Protein AF-A0A9W8B8N7-F1 (afdb_monomer_lite)

Structure (mmCIF, N/CA/C/O backbone):
data_AF-A0A9W8B8N7-F1
#
_entry.id   AF-A0A9W8B8N7-F1
#
loop_
_atom_site.group_PDB
_atom_site.id
_atom_site.type_symbol
_atom_site.label_atom_id
_atom_site.label_alt_id
_atom_site.label_comp_id
_atom_site.label_asym_id
_atom_site.label_entity_id
_atom_site.label_seq_id
_atom_site.pdbx_PDB_ins_code
_atom_site.Cartn_x
_atom_site.Cartn_y
_atom_site.Cartn_z
_atom_site.occupancy
_atom_site.B_iso_or_equiv
_atom_site.auth_seq_id
_atom_site.auth_comp_id
_atom_site.auth_asym_id
_atom_site.auth_atom_id
_atom_site.pdbx_PDB_model_num
ATOM 1 N N . MET A 1 1 ? -18.795 -53.604 -44.569 1.00 42.19 1 MET A N 1
ATOM 2 C CA . MET A 1 1 ? -17.706 -53.324 -45.525 1.00 42.19 1 MET A CA 1
ATOM 3 C C . MET A 1 1 ? -18.244 -52.338 -46.542 1.00 42.19 1 MET A C 1
ATOM 5 O O . MET A 1 1 ? -19.094 -52.717 -47.332 1.00 42.19 1 MET A O 1
ATOM 9 N N . LEU A 1 2 ? -17.853 -51.070 -46.434 1.00 34.81 2 LEU A N 1
ATOM 10 C CA . LEU A 1 2 ? -18.271 -49.998 -47.336 1.00 34.81 2 LEU A CA 1
ATOM 11 C C . LEU A 1 2 ? -17.008 -49.232 -47.735 1.00 34.81 2 LEU A C 1
ATOM 13 O O . LEU A 1 2 ? -16.259 -48.769 -46.878 1.00 34.81 2 LEU A O 1
ATOM 17 N N . THR A 1 3 ? -16.746 -49.214 -49.035 1.00 42.53 3 THR A N 1
ATOM 18 C CA . THR A 1 3 ? -15.622 -48.560 -49.710 1.00 42.53 3 THR A CA 1
ATOM 19 C C . THR A 1 3 ? -15.764 -47.032 -49.684 1.00 42.53 3 THR A C 1
ATOM 21 O O . THR A 1 3 ? -16.882 -46.544 -49.858 1.00 42.53 3 THR A O 1
ATOM 24 N N . PRO A 1 4 ? -14.672 -46.263 -49.520 1.00 41.00 4 PRO A N 1
ATOM 25 C CA . PRO A 1 4 ? -14.711 -44.803 -49.598 1.00 41.00 4 PRO A CA 1
ATOM 26 C C . PRO A 1 4 ? -14.725 -44.305 -51.061 1.00 41.00 4 PRO A C 1
ATOM 28 O O . PRO A 1 4 ? -14.172 -44.979 -51.934 1.00 41.00 4 PRO A O 1
ATOM 31 N N . PRO A 1 5 ? -15.328 -43.135 -51.353 1.00 40.41 5 PRO A N 1
ATOM 32 C CA . PRO A 1 5 ? -15.310 -42.546 -52.688 1.00 40.41 5 PRO A CA 1
ATOM 33 C C . PRO A 1 5 ? -13.987 -41.823 -52.997 1.00 40.41 5 PRO A C 1
ATOM 35 O O . PRO A 1 5 ? -13.313 -41.291 -52.116 1.00 40.41 5 PRO A O 1
ATOM 38 N N . LEU A 1 6 ? -13.645 -41.837 -54.286 1.00 39.03 6 LEU A N 1
ATOM 39 C CA . LEU A 1 6 ? -12.422 -41.332 -54.913 1.00 39.03 6 LEU A CA 1
ATOM 40 C C . LEU A 1 6 ? -12.325 -39.793 -54.900 1.00 39.03 6 LEU A C 1
ATOM 42 O O . LEU A 1 6 ? -13.314 -39.094 -55.112 1.00 39.03 6 LEU A O 1
ATOM 46 N N . LEU A 1 7 ? -11.100 -39.290 -54.714 1.00 40.03 7 LEU A N 1
ATOM 47 C CA . LEU A 1 7 ? -10.686 -37.899 -54.946 1.00 40.03 7 LEU A CA 1
ATOM 48 C C . LEU A 1 7 ? -10.838 -37.510 -56.431 1.00 40.03 7 LEU A C 1
ATOM 50 O O . LEU A 1 7 ? -10.506 -38.331 -57.290 1.00 40.03 7 LEU A O 1
ATOM 54 N N . PRO A 1 8 ? -11.208 -36.260 -56.768 1.00 39.97 8 PRO A N 1
ATOM 55 C CA . PRO A 1 8 ? -10.960 -35.725 -58.096 1.00 39.97 8 PRO A CA 1
ATOM 56 C C . PRO A 1 8 ? -9.493 -35.301 -58.236 1.00 39.97 8 PRO A C 1
ATOM 58 O O . PRO A 1 8 ? -8.954 -34.529 -57.442 1.00 39.97 8 PRO A O 1
ATOM 61 N N . THR A 1 9 ? -8.867 -35.833 -59.277 1.00 38.03 9 THR A N 1
ATOM 62 C CA . THR A 1 9 ? -7.566 -35.461 -59.826 1.00 38.03 9 THR A CA 1
ATOM 63 C C . THR A 1 9 ? -7.548 -34.014 -60.322 1.00 38.03 9 THR A C 1
ATOM 65 O O . THR A 1 9 ? -8.525 -33.503 -60.865 1.00 38.03 9 THR A O 1
ATOM 68 N N . ALA A 1 10 ? -6.390 -33.381 -60.136 1.00 43.41 10 ALA A N 1
ATOM 69 C CA . ALA A 1 10 ? -6.054 -32.029 -60.551 1.00 43.41 10 ALA A CA 1
ATOM 70 C C . ALA A 1 10 ? -6.369 -31.748 -62.033 1.00 43.41 10 ALA A C 1
ATOM 72 O O . ALA A 1 10 ? -5.942 -32.488 -62.920 1.00 43.41 10 ALA A O 1
ATOM 73 N N . LEU A 1 11 ? -7.055 -30.631 -62.287 1.00 39.31 11 LEU A N 1
ATOM 74 C CA . LEU A 1 11 ? -7.049 -29.953 -63.581 1.00 39.31 11 LEU A CA 1
ATOM 75 C C . LEU A 1 11 ? -5.939 -28.899 -63.565 1.00 39.31 11 LEU A C 1
ATOM 77 O O . LEU A 1 11 ? -5.757 -28.189 -62.577 1.00 39.31 11 LEU A O 1
ATOM 81 N N . GLY A 1 12 ? -5.156 -28.901 -64.642 1.00 37.03 12 GLY A N 1
ATOM 82 C CA . GLY A 1 12 ? -3.862 -28.245 -64.759 1.00 37.03 12 GLY A CA 1
ATOM 83 C C . GLY A 1 12 ? -3.887 -26.731 -64.570 1.00 37.03 12 GLY A C 1
ATOM 84 O O . GLY A 1 12 ? -4.792 -26.036 -65.019 1.00 37.03 12 GLY A O 1
ATOM 85 N N . SER A 1 13 ? -2.834 -26.246 -63.923 1.00 40.56 13 SER A N 1
ATOM 86 C CA . SER A 1 13 ? -2.429 -24.847 -63.898 1.00 40.56 13 SER A CA 1
ATOM 87 C C . SER A 1 13 ? -1.903 -24.425 -65.272 1.00 40.56 13 SER A C 1
ATOM 89 O O . SER A 1 13 ? -0.950 -25.022 -65.779 1.00 40.56 13 SER A O 1
ATOM 91 N N . ASP A 1 14 ? -2.520 -23.396 -65.844 1.00 45.81 14 ASP A N 1
ATOM 92 C CA . ASP A 1 14 ? -2.047 -22.663 -67.016 1.00 45.81 14 ASP A CA 1
ATOM 93 C C . ASP A 1 14 ? -0.718 -21.947 -66.674 1.00 45.81 14 ASP A C 1
ATOM 95 O O . ASP A 1 14 ? -0.663 -21.222 -65.677 1.00 45.81 14 ASP A O 1
ATOM 99 N N . PRO A 1 15 ? 0.386 -22.156 -67.417 1.00 48.59 15 PRO A N 1
ATOM 100 C CA . PRO A 1 15 ? 1.690 -21.580 -67.084 1.00 48.59 15 PRO A CA 1
ATOM 101 C C . PRO A 1 15 ? 1.844 -20.089 -67.446 1.00 48.59 15 PRO A C 1
ATOM 103 O O . PRO A 1 15 ? 2.963 -19.584 -67.380 1.00 48.59 15 PRO A O 1
ATOM 106 N N . ASN A 1 16 ? 0.772 -19.381 -67.825 1.00 45.78 16 ASN A N 1
ATOM 107 C CA . ASN A 1 16 ? 0.848 -17.982 -68.271 1.00 45.78 16 ASN A CA 1
ATOM 108 C C . ASN A 1 16 ? -0.064 -16.984 -67.538 1.00 45.78 16 ASN A C 1
ATOM 110 O O . ASN A 1 16 ? -0.181 -15.845 -67.990 1.00 45.78 16 ASN A O 1
ATOM 114 N N . ASP A 1 17 ? -0.647 -17.347 -66.394 1.00 40.44 17 ASP A N 1
ATOM 115 C CA . ASP A 1 17 ? -1.316 -16.363 -65.536 1.00 40.44 17 ASP A CA 1
ATOM 116 C C . ASP A 1 17 ? -0.288 -15.641 -64.644 1.00 40.44 17 ASP A C 1
ATOM 118 O O . ASP A 1 17 ? 0.313 -16.269 -63.762 1.00 40.44 17 ASP A O 1
ATOM 122 N N . PRO A 1 18 ? -0.052 -14.323 -64.817 1.00 44.34 18 PRO A N 1
ATOM 123 C CA . PRO A 1 18 ? 0.721 -13.571 -63.846 1.00 44.34 18 PRO A CA 1
ATOM 124 C C . PRO A 1 18 ? -0.070 -13.540 -62.536 1.00 44.34 18 PRO A C 1
ATOM 126 O O . PRO A 1 18 ? -1.133 -12.925 -62.444 1.00 44.34 18 PRO A O 1
ATOM 129 N N . ALA A 1 19 ? 0.461 -14.215 -61.514 1.00 40.66 19 ALA A N 1
ATOM 130 C CA . ALA A 1 19 ? -0.052 -14.137 -60.155 1.00 40.66 19 ALA A CA 1
ATOM 131 C C . ALA A 1 19 ? -0.265 -12.659 -59.776 1.00 40.66 19 ALA A C 1
ATOM 133 O O . ALA A 1 19 ? 0.633 -11.843 -60.022 1.00 40.66 19 ALA A O 1
ATOM 134 N N . PRO A 1 20 ? -1.417 -12.279 -59.189 1.00 41.44 20 PRO A N 1
ATOM 135 C CA . PRO A 1 20 ? -1.606 -10.914 -58.735 1.00 41.44 20 PRO A CA 1
ATOM 136 C C . PRO A 1 20 ? -0.505 -10.619 -57.721 1.00 41.44 20 PRO A C 1
ATOM 138 O O . PRO A 1 20 ? -0.394 -11.301 -56.700 1.00 41.44 20 PRO A O 1
ATOM 141 N N . ALA A 1 21 ? 0.339 -9.637 -58.044 1.00 40.12 21 ALA A N 1
ATOM 142 C CA . ALA A 1 21 ? 1.349 -9.122 -57.141 1.00 40.12 21 ALA A CA 1
ATOM 143 C C . ALA A 1 21 ? 0.648 -8.779 -55.827 1.00 40.12 21 ALA A C 1
ATOM 145 O O . ALA A 1 21 ? -0.130 -7.826 -55.754 1.00 40.12 21 ALA A O 1
ATOM 146 N N . ALA A 1 22 ? 0.875 -9.607 -54.807 1.00 40.50 22 ALA A N 1
ATOM 147 C CA . ALA A 1 22 ? 0.462 -9.305 -53.457 1.00 40.50 22 ALA A CA 1
ATOM 148 C C . ALA A 1 22 ? 1.148 -7.987 -53.103 1.00 40.50 22 ALA A C 1
ATOM 150 O O . ALA A 1 22 ? 2.364 -7.940 -52.913 1.00 40.50 22 ALA A O 1
ATOM 151 N N . ALA A 1 23 ? 0.370 -6.908 -53.089 1.00 38.03 23 ALA A N 1
ATOM 152 C CA . ALA A 1 23 ? 0.778 -5.652 -52.506 1.00 38.03 23 ALA A CA 1
ATOM 153 C C . ALA A 1 23 ? 1.042 -5.937 -51.026 1.00 38.03 23 ALA A C 1
ATOM 155 O O . ALA A 1 23 ? 0.131 -5.940 -50.198 1.00 38.03 23 ALA A O 1
ATOM 156 N N . MET A 1 24 ? 2.297 -6.253 -50.715 1.00 38.00 24 MET A N 1
ATOM 157 C CA . MET A 1 24 ? 2.848 -6.145 -49.379 1.00 38.00 24 MET A CA 1
ATOM 158 C C . MET A 1 24 ? 2.695 -4.674 -49.014 1.00 38.00 24 MET A C 1
ATOM 160 O O . MET A 1 24 ? 3.503 -3.840 -49.414 1.00 38.00 24 MET A O 1
ATOM 164 N N . ALA A 1 25 ? 1.598 -4.339 -48.335 1.00 43.34 25 ALA A N 1
ATOM 165 C CA . ALA A 1 25 ? 1.503 -3.088 -47.615 1.00 43.34 25 ALA A CA 1
ATOM 166 C C . ALA A 1 25 ? 2.620 -3.135 -46.575 1.00 43.34 25 ALA A C 1
ATOM 168 O O . ALA A 1 25 ? 2.511 -3.799 -45.544 1.00 43.34 25 ALA A O 1
ATOM 169 N N . GLU A 1 26 ? 3.740 -2.523 -46.933 1.00 41.00 26 GLU A N 1
ATOM 170 C CA . GLU A 1 26 ? 4.893 -2.315 -46.086 1.00 41.00 26 GLU A CA 1
ATOM 171 C C . GLU A 1 26 ? 4.380 -1.554 -44.863 1.00 41.00 26 GLU A C 1
ATOM 173 O O . GLU A 1 26 ? 4.049 -0.370 -44.927 1.00 41.00 26 GLU A O 1
ATOM 178 N N . SER A 1 27 ? 4.173 -2.284 -43.766 1.00 46.78 27 SER A N 1
ATOM 179 C CA . SER A 1 27 ? 3.810 -1.709 -42.482 1.00 46.78 27 SER A CA 1
ATOM 180 C C . SER A 1 27 ? 4.979 -0.835 -42.062 1.00 46.78 27 SER A C 1
ATOM 182 O O . SER A 1 27 ? 5.948 -1.321 -41.483 1.00 46.78 27 SER A O 1
ATOM 184 N N . THR A 1 28 ? 4.905 0.455 -42.380 1.00 43.41 28 THR A N 1
ATOM 185 C CA . THR A 1 28 ? 5.791 1.488 -41.850 1.00 43.41 28 THR A CA 1
ATOM 186 C C . THR A 1 28 ? 5.475 1.677 -40.370 1.00 43.41 28 THR A C 1
ATOM 188 O O . THR A 1 28 ? 4.923 2.699 -39.961 1.00 43.41 28 THR A O 1
ATOM 191 N N . ASP A 1 29 ? 5.776 0.662 -39.565 1.00 50.22 29 ASP A N 1
ATOM 192 C CA . ASP A 1 29 ? 5.704 0.737 -38.116 1.00 50.22 29 ASP A CA 1
ATOM 193 C C . ASP A 1 29 ? 6.941 1.502 -37.653 1.00 50.22 29 ASP A C 1
ATOM 195 O O . ASP A 1 29 ? 7.996 0.947 -37.340 1.00 50.22 29 ASP A O 1
ATOM 199 N N . ARG A 1 30 ? 6.867 2.831 -37.756 1.00 63.25 30 ARG A N 1
ATOM 200 C CA . ARG A 1 30 ? 7.925 3.684 -37.228 1.00 63.25 30 ARG A CA 1
ATOM 201 C C . ARG A 1 30 ? 7.901 3.512 -35.709 1.00 63.25 30 ARG A C 1
ATOM 203 O O . ARG A 1 30 ? 6.922 3.864 -35.052 1.00 63.25 30 ARG A O 1
ATOM 210 N N . HIS A 1 31 ? 8.980 2.997 -35.133 1.00 67.31 31 HIS A N 1
ATOM 211 C CA . HIS A 1 31 ? 9.120 3.027 -33.683 1.00 67.31 31 HIS A CA 1
ATOM 212 C C . HIS A 1 31 ? 9.153 4.490 -33.222 1.00 67.31 31 HIS A C 1
ATOM 214 O O . HIS A 1 31 ? 9.965 5.281 -33.707 1.00 67.31 31 HIS A O 1
ATOM 220 N N . ALA A 1 32 ? 8.251 4.856 -32.307 1.00 72.88 32 ALA A N 1
ATOM 221 C CA . ALA A 1 32 ? 8.212 6.192 -31.726 1.00 72.88 32 ALA A CA 1
ATOM 222 C C . ALA A 1 32 ? 9.563 6.540 -31.084 1.00 72.88 32 ALA A C 1
ATOM 224 O O . ALA A 1 32 ? 10.189 5.724 -30.401 1.00 72.88 32 ALA A O 1
ATOM 225 N N . THR A 1 33 ? 10.020 7.770 -31.290 1.00 80.19 33 THR A N 1
ATOM 226 C CA . THR A 1 33 ? 11.246 8.268 -30.670 1.00 80.19 33 THR A CA 1
ATOM 227 C C . THR A 1 33 ? 11.031 8.511 -29.178 1.00 80.19 33 THR A C 1
ATOM 229 O O . THR A 1 33 ? 9.937 8.839 -28.716 1.00 80.19 33 THR A O 1
ATOM 232 N N . TRP A 1 34 ? 12.108 8.451 -28.391 1.00 74.44 34 TRP A N 1
ATOM 233 C CA . TRP A 1 34 ? 12.032 8.795 -26.967 1.00 74.44 34 TRP A CA 1
ATOM 234 C C . TRP A 1 34 ? 11.612 10.247 -26.708 1.00 74.44 34 TRP A C 1
ATOM 236 O O . TRP A 1 34 ? 11.096 10.541 -25.634 1.00 74.44 34 TRP A O 1
ATOM 246 N N . GLN A 1 35 ? 11.819 11.157 -27.664 1.00 79.19 35 GLN A N 1
ATOM 247 C CA . GLN A 1 35 ? 11.320 12.529 -27.561 1.00 79.19 35 GLN A CA 1
ATOM 248 C C . GLN A 1 35 ? 9.791 12.579 -27.635 1.00 79.19 35 GLN A C 1
ATOM 250 O O . GLN A 1 35 ? 9.184 13.267 -26.820 1.00 79.19 35 GLN A O 1
ATOM 255 N N . GLU A 1 36 ? 9.178 11.823 -28.549 1.00 77.81 36 GLU A N 1
ATOM 256 C CA . GLU A 1 36 ? 7.718 11.704 -28.660 1.00 77.81 36 GLU A CA 1
ATOM 257 C C . GLU A 1 36 ? 7.129 11.011 -27.423 1.00 77.81 36 GLU A C 1
ATOM 259 O O . GLU A 1 36 ? 6.179 11.515 -26.831 1.00 77.81 36 GLU A O 1
ATOM 264 N N . ILE A 1 37 ? 7.747 9.917 -26.960 1.00 76.38 37 ILE A N 1
ATOM 265 C CA . ILE A 1 37 ? 7.296 9.198 -25.755 1.00 76.38 37 ILE A CA 1
ATOM 266 C C . ILE A 1 37 ? 7.339 10.110 -24.523 1.00 76.38 37 ILE A C 1
ATOM 268 O O . ILE A 1 37 ? 6.392 10.132 -23.742 1.00 76.38 37 ILE A O 1
ATOM 272 N N . ASN A 1 38 ? 8.398 10.910 -24.357 1.00 75.12 38 ASN A N 1
ATOM 273 C CA . ASN A 1 38 ? 8.525 11.815 -23.212 1.00 75.12 38 ASN A CA 1
ATOM 274 C C . ASN A 1 38 ? 7.409 12.868 -23.137 1.00 75.12 38 ASN A C 1
ATOM 276 O O . ASN A 1 38 ? 7.102 13.332 -22.042 1.00 75.12 38 ASN A O 1
ATOM 280 N N . GLN A 1 39 ? 6.800 13.243 -24.266 1.00 78.88 39 GLN A N 1
ATOM 281 C CA . GLN A 1 39 ? 5.674 14.184 -24.287 1.00 78.88 39 GLN A CA 1
ATOM 282 C C . GLN A 1 39 ? 4.368 13.557 -23.781 1.00 78.88 39 GLN A C 1
ATOM 284 O O . GLN A 1 39 ? 3.467 14.283 -23.369 1.00 78.88 39 GLN A O 1
ATOM 289 N N . LEU A 1 40 ? 4.272 12.224 -23.791 1.00 78.50 40 LEU A N 1
ATOM 290 C CA . LEU A 1 40 ? 3.106 11.469 -23.331 1.00 78.50 40 LEU A CA 1
ATOM 291 C C . LEU A 1 40 ? 3.175 11.113 -21.840 1.00 78.50 40 LEU A C 1
ATOM 293 O O . LEU A 1 40 ? 2.171 10.704 -21.258 1.00 78.50 40 LEU A O 1
ATOM 297 N N . LEU A 1 41 ? 4.346 11.240 -21.211 1.00 74.69 41 LEU A N 1
ATOM 298 C CA . LEU A 1 41 ? 4.528 10.850 -19.816 1.00 74.69 41 LEU A CA 1
ATOM 299 C C . LEU A 1 41 ? 3.793 11.804 -18.859 1.00 74.69 41 LEU A C 1
ATOM 301 O O . LEU A 1 41 ? 3.783 13.021 -19.078 1.00 74.69 41 LEU A O 1
ATOM 305 N N . PRO A 1 42 ? 3.238 11.285 -17.747 1.00 76.62 42 PRO A N 1
ATOM 306 C CA . PRO A 1 42 ? 2.683 12.117 -16.689 1.00 76.62 42 PRO A CA 1
ATOM 307 C C . PRO A 1 42 ? 3.685 13.166 -16.200 1.00 76.62 42 PRO A C 1
ATOM 309 O O . PRO A 1 42 ? 4.884 12.903 -16.048 1.00 76.62 42 PRO A O 1
ATOM 312 N N . LYS A 1 43 ? 3.183 14.369 -15.909 1.00 74.50 43 LYS A N 1
ATOM 313 C CA . LYS A 1 43 ? 4.012 15.463 -15.392 1.00 74.50 43 LYS A CA 1
ATOM 314 C C . LYS A 1 43 ? 4.701 15.032 -14.095 1.00 74.50 43 LYS A C 1
ATOM 316 O O . LYS A 1 43 ? 4.048 14.583 -13.163 1.00 74.50 43 LYS A O 1
ATOM 321 N N . GLY A 1 44 ? 6.018 15.217 -14.030 1.00 72.50 44 GLY A N 1
ATOM 322 C CA . GLY A 1 44 ? 6.824 14.890 -12.849 1.00 72.50 44 GLY A CA 1
ATOM 323 C C . GLY A 1 44 ? 7.371 13.459 -12.810 1.00 72.50 44 GLY A C 1
ATOM 324 O O . GLY A 1 44 ? 8.200 13.171 -11.945 1.00 72.50 44 GLY A O 1
ATOM 325 N N . LEU A 1 45 ? 6.993 12.588 -13.754 1.00 75.75 45 LEU A N 1
ATOM 326 C CA . LEU A 1 45 ? 7.581 11.257 -13.875 1.00 75.75 45 LEU A CA 1
ATOM 327 C C . LEU A 1 45 ? 8.999 11.349 -14.457 1.00 75.75 45 LEU A C 1
ATOM 329 O O . LEU A 1 45 ? 9.205 11.820 -15.575 1.00 75.75 45 LEU A O 1
ATOM 333 N N . GLN A 1 46 ? 9.995 10.887 -13.700 1.00 77.56 46 GLN A N 1
ATOM 334 C CA . GLN A 1 46 ? 11.393 10.900 -14.134 1.00 77.56 46 GLN A CA 1
ATOM 335 C C . GLN A 1 46 ? 11.771 9.565 -14.785 1.00 77.56 46 GLN A C 1
ATOM 337 O O . GLN A 1 46 ? 11.870 8.533 -14.122 1.00 77.56 46 GLN A O 1
ATOM 342 N N . VAL A 1 47 ? 12.023 9.587 -16.095 1.00 80.00 47 VAL A N 1
ATOM 343 C CA . VAL A 1 47 ? 12.419 8.403 -16.869 1.00 80.00 47 VAL A CA 1
ATOM 344 C C . VAL A 1 47 ? 13.908 8.462 -17.214 1.00 80.00 47 VAL A C 1
ATOM 346 O O . VAL A 1 47 ? 14.360 9.244 -18.058 1.00 80.00 47 VAL A O 1
ATOM 349 N N . ASN A 1 48 ? 14.694 7.613 -16.551 1.00 83.69 48 ASN A N 1
ATOM 350 C CA . ASN A 1 48 ? 16.133 7.498 -16.774 1.00 83.69 48 ASN A CA 1
ATOM 351 C C . ASN A 1 48 ? 16.448 6.489 -17.903 1.00 83.69 48 ASN A C 1
ATOM 353 O O . ASN A 1 48 ? 15.555 6.027 -18.615 1.00 83.69 48 ASN A O 1
ATOM 357 N N . LYS A 1 49 ? 17.734 6.199 -18.126 1.00 85.56 49 LYS A N 1
ATOM 358 C CA . LYS A 1 49 ? 18.177 5.241 -19.152 1.00 85.56 49 LYS A CA 1
ATOM 359 C C . LYS A 1 49 ? 17.733 3.808 -18.834 1.00 85.56 49 LYS A C 1
ATOM 361 O O . LYS A 1 49 ? 17.297 3.106 -19.738 1.00 85.56 49 LYS A O 1
ATOM 366 N N . GLU A 1 50 ? 17.800 3.402 -17.572 1.00 85.81 50 GLU A N 1
ATOM 367 C CA . GLU A 1 50 ? 17.442 2.049 -17.130 1.00 85.81 50 GLU A CA 1
ATOM 368 C C . GLU A 1 50 ? 15.950 1.769 -17.322 1.00 85.81 50 GLU A C 1
ATOM 370 O O . GLU A 1 50 ? 15.590 0.730 -17.863 1.00 85.81 50 GLU A O 1
ATOM 375 N N . HIS A 1 51 ? 15.077 2.723 -16.981 1.00 85.94 51 HIS A N 1
ATOM 376 C CA . HIS A 1 51 ? 13.635 2.622 -17.230 1.00 85.94 51 HIS A CA 1
ATOM 377 C C . HIS A 1 51 ? 13.336 2.413 -18.719 1.00 85.94 51 HIS A C 1
ATOM 379 O O . HIS A 1 51 ? 12.493 1.595 -19.078 1.00 85.94 51 HIS A O 1
ATOM 385 N N . ARG A 1 52 ? 14.056 3.127 -19.594 1.00 83.81 52 ARG A N 1
ATOM 386 C CA . ARG A 1 52 ? 13.916 2.990 -21.051 1.00 83.81 52 ARG A CA 1
ATOM 387 C C . ARG A 1 52 ? 14.361 1.623 -21.537 1.00 83.81 52 ARG A C 1
ATOM 389 O O . ARG A 1 52 ? 13.657 1.005 -22.327 1.00 83.81 52 ARG A O 1
ATOM 396 N N . GLN A 1 53 ? 15.505 1.152 -21.048 1.00 86.38 53 GLN A N 1
ATOM 397 C CA . GLN A 1 53 ? 16.009 -0.176 -21.377 1.00 86.38 53 GLN A CA 1
ATOM 398 C C . GLN A 1 53 ? 15.033 -1.253 -20.903 1.00 86.38 53 GLN A C 1
ATOM 400 O O . GLN A 1 53 ? 14.682 -2.124 -21.688 1.00 86.38 53 GLN A O 1
ATOM 405 N N . LEU A 1 54 ? 14.525 -1.165 -19.674 1.00 86.06 54 LEU A N 1
ATOM 406 C CA . LEU A 1 54 ? 13.541 -2.114 -19.160 1.00 86.06 54 LEU A CA 1
ATOM 407 C C . LEU A 1 54 ? 12.271 -2.127 -20.019 1.00 86.06 54 LEU A C 1
ATOM 409 O O . LEU A 1 54 ? 11.820 -3.197 -20.413 1.00 86.06 54 LEU A O 1
ATOM 413 N N . ALA A 1 55 ? 11.737 -0.952 -20.362 1.00 85.56 55 ALA A N 1
ATOM 414 C CA . ALA A 1 55 ? 10.551 -0.836 -21.206 1.00 85.56 55 ALA A CA 1
ATOM 415 C C . ALA A 1 55 ? 10.756 -1.446 -22.605 1.00 85.56 55 ALA A C 1
ATOM 417 O O . ALA A 1 55 ? 9.852 -2.090 -23.122 1.00 85.56 55 ALA A O 1
ATOM 418 N N . GLN A 1 56 ? 11.944 -1.292 -23.200 1.00 83.75 56 GLN A N 1
ATOM 419 C CA . GLN A 1 56 ? 12.275 -1.866 -24.513 1.00 83.75 56 GLN A CA 1
ATOM 420 C C . GLN A 1 56 ? 12.386 -3.393 -24.508 1.00 83.75 56 GLN A C 1
ATOM 422 O O . GLN A 1 56 ? 12.138 -4.020 -25.533 1.00 83.75 56 GLN A O 1
ATOM 427 N N . HIS A 1 57 ? 12.781 -3.988 -23.381 1.00 88.38 57 HIS A N 1
ATOM 428 C CA . HIS A 1 57 ? 12.964 -5.438 -23.260 1.00 88.38 57 HIS A CA 1
ATOM 429 C C . HIS A 1 57 ? 11.745 -6.143 -22.654 1.00 88.38 57 HIS A C 1
ATOM 431 O O . HIS A 1 57 ? 11.749 -7.366 -22.504 1.00 88.38 57 HIS A O 1
ATOM 437 N N . LEU A 1 58 ? 10.702 -5.395 -22.288 1.00 85.94 58 LEU A N 1
ATOM 438 C CA . LEU A 1 58 ? 9.494 -5.966 -21.722 1.00 85.94 58 LEU A CA 1
ATOM 439 C C . LEU A 1 58 ? 8.708 -6.690 -22.820 1.00 85.94 58 LEU A C 1
ATOM 441 O O . LEU A 1 58 ? 8.241 -6.080 -23.780 1.00 85.94 58 LEU A O 1
ATOM 445 N N . SER A 1 59 ? 8.551 -8.004 -22.674 1.00 89.50 59 SER A N 1
ATOM 446 C CA . SER A 1 59 ? 7.731 -8.784 -23.602 1.00 89.50 59 SER A CA 1
ATOM 447 C C . SER A 1 59 ? 6.255 -8.384 -23.507 1.00 89.50 59 SER A C 1
ATOM 449 O O . SER A 1 59 ? 5.785 -7.965 -22.446 1.00 89.50 59 SER A O 1
ATOM 451 N N . THR A 1 60 ? 5.486 -8.593 -24.579 1.00 87.69 60 THR A N 1
ATOM 452 C CA . THR A 1 60 ? 4.027 -8.383 -24.567 1.00 87.69 60 THR A CA 1
ATOM 453 C C . THR A 1 60 ? 3.340 -9.196 -23.468 1.00 87.69 60 THR A C 1
ATOM 455 O O . THR A 1 60 ? 2.430 -8.693 -22.818 1.00 87.69 60 THR A O 1
ATOM 458 N N . ALA A 1 61 ? 3.803 -10.424 -23.205 1.00 89.19 61 ALA A N 1
ATOM 459 C CA . ALA A 1 61 ? 3.259 -11.268 -22.141 1.00 89.19 61 ALA A CA 1
ATOM 460 C C . ALA A 1 61 ? 3.528 -10.684 -20.744 1.00 89.19 61 ALA A C 1
ATOM 462 O O . ALA A 1 61 ? 2.634 -10.653 -19.903 1.00 89.19 61 ALA A O 1
ATOM 463 N N . SER A 1 62 ? 4.740 -10.175 -20.503 1.00 90.44 62 SER A N 1
ATOM 464 C CA . SER A 1 62 ? 5.087 -9.505 -19.245 1.00 90.44 62 SER A CA 1
ATOM 465 C C . SER A 1 62 ? 4.305 -8.206 -19.061 1.00 90.44 62 SER A C 1
ATOM 467 O O . SER A 1 62 ? 3.843 -7.928 -17.960 1.00 90.44 62 SER A O 1
ATOM 469 N N . LEU A 1 63 ? 4.124 -7.426 -20.131 1.00 86.31 63 LEU A N 1
ATOM 470 C CA . LEU A 1 63 ? 3.302 -6.220 -20.094 1.00 86.31 63 LEU A CA 1
ATOM 471 C C . LEU A 1 63 ? 1.845 -6.552 -19.765 1.00 86.31 63 LEU A C 1
ATOM 473 O O . LEU A 1 63 ? 1.282 -5.935 -18.868 1.00 86.31 63 LEU A O 1
ATOM 477 N N . GLN A 1 64 ? 1.260 -7.549 -20.433 1.00 86.88 64 GLN A N 1
ATOM 478 C CA . GLN A 1 64 ? -0.114 -7.971 -20.162 1.00 86.88 64 GLN A CA 1
ATOM 479 C C . GLN A 1 64 ? -0.283 -8.428 -18.710 1.00 86.88 64 GLN A C 1
ATOM 481 O O . GLN A 1 64 ? -1.201 -7.981 -18.034 1.00 86.88 64 GLN A O 1
ATOM 486 N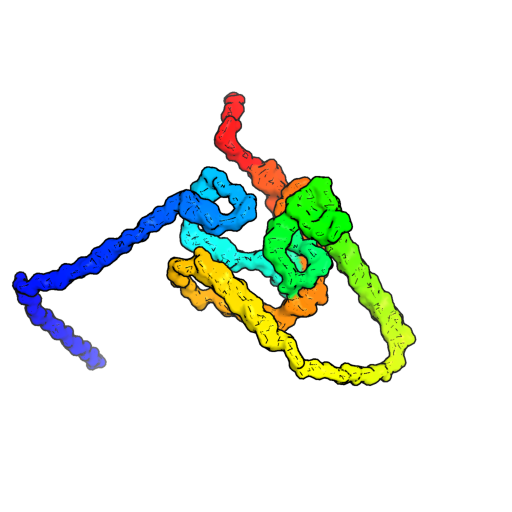 N . TYR A 1 65 ? 0.656 -9.227 -18.199 1.00 86.00 65 TYR A N 1
ATOM 487 C CA . TYR A 1 65 ? 0.656 -9.642 -16.797 1.00 86.00 65 TYR A CA 1
ATOM 488 C C . TYR A 1 65 ? 0.642 -8.445 -15.832 1.00 86.00 65 TYR A C 1
ATOM 490 O O . TYR A 1 65 ? -0.108 -8.448 -14.859 1.00 86.00 65 TYR A O 1
ATOM 498 N N . LEU A 1 66 ? 1.440 -7.403 -16.099 1.00 86.06 66 LEU A N 1
ATOM 499 C CA . LEU A 1 66 ? 1.450 -6.185 -15.281 1.00 86.06 66 LEU A CA 1
ATOM 500 C C . LEU A 1 66 ? 0.130 -5.406 -15.375 1.00 86.06 66 LEU A C 1
ATOM 502 O O . LEU A 1 66 ? -0.297 -4.838 -14.375 1.00 86.06 66 LEU A O 1
ATOM 506 N N . LEU A 1 67 ? -0.513 -5.382 -16.547 1.00 84.38 67 LEU A N 1
ATOM 507 C CA . LEU A 1 67 ? -1.811 -4.725 -16.749 1.00 84.38 67 LEU A CA 1
ATOM 508 C C . LEU A 1 67 ? -2.964 -5.451 -16.050 1.00 84.38 67 LEU A C 1
ATOM 510 O O . LEU A 1 67 ? -3.917 -4.802 -15.625 1.00 84.38 67 LEU A O 1
ATOM 514 N N . ASP A 1 68 ? -2.862 -6.771 -15.903 1.00 86.31 68 ASP A N 1
ATOM 515 C CA . ASP A 1 68 ? -3.875 -7.597 -15.241 1.00 86.31 68 ASP A CA 1
ATOM 516 C C . ASP A 1 68 ? -3.777 -7.542 -13.703 1.00 86.31 68 ASP A C 1
ATOM 518 O O . ASP A 1 68 ? -4.676 -8.004 -12.996 1.00 86.31 68 ASP A O 1
ATOM 522 N N . CYS A 1 69 ? -2.692 -6.980 -13.159 1.00 85.69 69 CYS A N 1
ATOM 523 C CA . CYS A 1 69 ? -2.477 -6.880 -11.719 1.00 85.69 69 CYS A CA 1
ATOM 524 C C . CYS A 1 69 ? -3.367 -5.780 -11.095 1.00 85.69 69 CYS A C 1
ATOM 526 O O . CYS A 1 69 ? -3.227 -4.605 -11.443 1.00 85.69 69 CYS A O 1
ATOM 528 N N . PRO A 1 70 ? -4.248 -6.105 -10.126 1.00 90.19 70 PRO A N 1
ATOM 529 C CA . PRO A 1 70 ? -5.083 -5.103 -9.472 1.00 90.19 70 PRO A CA 1
ATOM 530 C C . PRO A 1 70 ? -4.265 -4.244 -8.497 1.00 90.19 70 PRO A C 1
ATOM 532 O O . PRO A 1 70 ? -3.396 -4.745 -7.786 1.00 90.19 70 PRO A O 1
ATOM 535 N N . ALA A 1 71 ? -4.599 -2.954 -8.387 1.00 90.44 71 ALA A N 1
ATOM 536 C CA . ALA A 1 71 ? -3.995 -2.064 -7.385 1.00 90.44 71 ALA A CA 1
ATOM 537 C C . ALA A 1 71 ? -4.421 -2.411 -5.942 1.00 90.44 71 ALA A C 1
ATOM 539 O O . ALA A 1 71 ? -3.689 -2.158 -4.986 1.00 90.44 71 ALA A O 1
ATOM 540 N N . MET A 1 72 ? -5.616 -2.987 -5.795 1.00 94.75 72 MET A N 1
ATOM 541 C CA . MET A 1 72 ? -6.232 -3.380 -4.530 1.00 94.75 72 MET A CA 1
ATOM 542 C C . MET A 1 72 ? -6.848 -4.771 -4.697 1.00 94.75 72 MET A C 1
ATOM 544 O O . MET A 1 72 ? -7.681 -4.971 -5.581 1.00 94.75 72 MET A O 1
ATOM 548 N N . LEU A 1 73 ? -6.458 -5.728 -3.856 1.00 93.31 73 LEU A N 1
ATOM 549 C CA . LEU A 1 73 ? -6.925 -7.115 -3.923 1.00 93.31 73 LEU A CA 1
ATOM 550 C C . LEU A 1 73 ? -7.610 -7.513 -2.605 1.00 93.31 73 LEU A C 1
ATOM 552 O O . LEU A 1 73 ? -6.919 -7.805 -1.623 1.00 93.31 73 LEU A O 1
ATOM 556 N N . PRO A 1 74 ? -8.954 -7.512 -2.536 1.00 92.38 74 PRO A N 1
ATOM 557 C CA . PRO A 1 74 ? -9.665 -7.984 -1.355 1.00 92.38 74 PRO A CA 1
ATOM 558 C C . PRO A 1 74 ? -9.517 -9.503 -1.218 1.00 92.38 74 PRO A C 1
ATOM 560 O O . PRO A 1 74 ? -9.683 -10.248 -2.184 1.00 92.38 74 PRO A O 1
ATOM 563 N N . LEU A 1 75 ? -9.228 -9.974 -0.006 1.00 91.81 75 LEU A N 1
ATOM 564 C CA . LEU A 1 75 ? -9.253 -11.401 0.309 1.00 91.81 75 LEU A CA 1
ATOM 565 C C . LEU A 1 75 ? -10.697 -11.875 0.552 1.00 91.81 75 LEU A C 1
ATOM 567 O O . LEU A 1 75 ? -11.585 -11.054 0.803 1.00 91.81 75 LEU A O 1
ATOM 571 N N . PRO A 1 76 ? -10.961 -13.198 0.516 1.00 92.75 76 PRO A N 1
ATOM 572 C CA . PRO A 1 76 ? -12.260 -13.743 0.901 1.00 92.75 76 PRO A CA 1
ATOM 573 C C . PRO A 1 76 ? -12.777 -13.164 2.226 1.00 92.75 76 PRO A C 1
ATOM 575 O O . PRO A 1 76 ? -12.013 -12.992 3.178 1.00 92.75 76 PRO A O 1
ATOM 578 N N . LYS A 1 77 ? -14.087 -12.886 2.286 1.00 91.12 77 LYS A N 1
ATOM 579 C CA . LYS A 1 77 ? -14.737 -12.109 3.359 1.00 91.12 77 LYS A CA 1
ATOM 580 C C . LYS A 1 77 ? -14.408 -12.596 4.770 1.00 91.12 77 LYS A C 1
ATOM 582 O O . LYS A 1 77 ? -14.292 -11.780 5.675 1.00 91.12 77 LYS A O 1
ATOM 587 N N . GLN A 1 78 ? -14.221 -13.904 4.960 1.00 92.88 78 GLN A N 1
ATOM 588 C CA . GLN A 1 78 ? -13.862 -14.484 6.257 1.00 92.88 78 GLN A CA 1
ATOM 589 C C . GLN A 1 78 ? -12.514 -13.995 6.810 1.00 9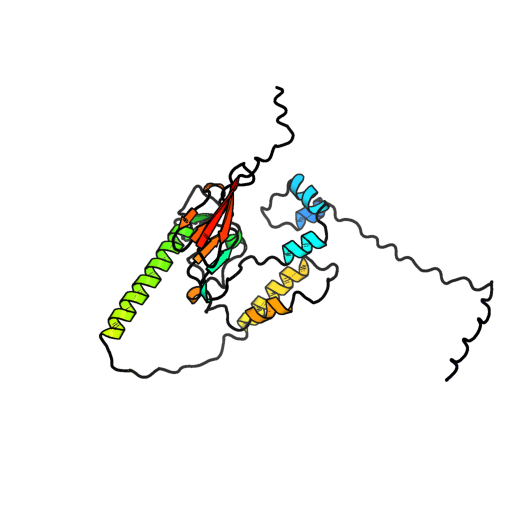2.88 78 GLN A C 1
ATOM 591 O O . GLN A 1 78 ? -12.302 -14.043 8.017 1.00 92.88 78 GLN A O 1
ATOM 596 N N . TYR A 1 79 ? -11.606 -13.521 5.953 1.00 95.19 79 TYR A N 1
ATOM 597 C CA . TYR A 1 79 ? -10.303 -12.997 6.365 1.00 95.19 79 TYR A CA 1
ATOM 598 C C . TYR A 1 79 ? -10.322 -11.498 6.643 1.00 95.19 79 TYR A C 1
ATOM 600 O O . TYR A 1 79 ? -9.382 -10.995 7.253 1.00 95.19 79 TYR A O 1
ATOM 608 N N . ARG A 1 80 ? -11.375 -10.799 6.197 1.00 95.81 80 ARG A N 1
ATOM 609 C CA . ARG A 1 80 ? -11.583 -9.362 6.413 1.00 95.81 80 ARG A CA 1
ATOM 610 C C . ARG A 1 80 ? -10.363 -8.501 6.060 1.00 95.81 80 ARG A C 1
ATOM 612 O O . ARG A 1 80 ? -10.027 -7.548 6.762 1.00 95.81 80 ARG A O 1
ATOM 619 N N . ALA A 1 81 ? -9.680 -8.852 4.971 1.00 97.12 81 ALA A N 1
ATOM 620 C CA . ALA A 1 81 ? -8.386 -8.280 4.621 1.00 97.12 81 ALA A CA 1
ATOM 621 C C . ALA A 1 81 ? -8.341 -7.744 3.195 1.00 97.12 81 ALA A C 1
ATOM 623 O O . ALA A 1 81 ? -8.999 -8.268 2.294 1.00 97.12 81 ALA A O 1
ATOM 624 N N . LEU A 1 82 ? -7.486 -6.751 2.995 1.00 97.88 82 LEU A N 1
ATOM 625 C CA . LEU A 1 82 ? -7.208 -6.133 1.712 1.00 97.88 82 LEU A CA 1
ATOM 626 C C . LEU A 1 82 ? -5.697 -6.070 1.488 1.00 97.88 82 LEU A C 1
ATOM 628 O O . LEU A 1 82 ? -4.958 -5.621 2.363 1.00 97.88 82 LEU A O 1
ATOM 632 N N . VAL A 1 83 ? -5.246 -6.504 0.314 1.00 98.31 83 VAL A N 1
ATOM 633 C CA . VAL A 1 83 ? -3.848 -6.398 -0.112 1.00 98.31 83 VAL A CA 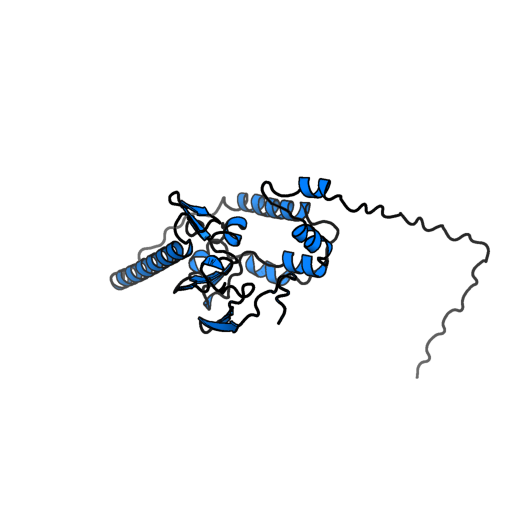1
ATOM 634 C C . VAL A 1 83 ? -3.683 -5.166 -0.999 1.00 98.31 83 VAL A C 1
ATOM 636 O O . VAL A 1 83 ? -4.443 -4.975 -1.949 1.00 98.31 83 VAL A O 1
ATOM 639 N N . VAL A 1 84 ? -2.683 -4.344 -0.694 1.00 98.00 84 VAL A N 1
ATOM 640 C CA . VAL A 1 84 ? -2.302 -3.138 -1.447 1.00 98.00 84 VAL A CA 1
ATOM 641 C C . VAL A 1 84 ? -0.782 -3.054 -1.565 1.00 98.00 84 VAL A C 1
ATOM 643 O O . VAL A 1 84 ? -0.065 -3.674 -0.785 1.00 98.00 84 VAL A O 1
ATOM 646 N N . HIS A 1 85 ? -0.249 -2.282 -2.514 1.00 98.06 85 HIS A N 1
ATOM 647 C CA . HIS A 1 85 ? 1.206 -2.121 -2.612 1.00 98.06 85 HIS A CA 1
ATOM 648 C C . HIS A 1 85 ? 1.774 -1.252 -1.476 1.00 98.06 85 HIS A C 1
ATOM 650 O O . HIS A 1 85 ? 2.649 -1.709 -0.740 1.00 98.06 85 HIS A O 1
ATOM 656 N N . GLY A 1 86 ? 1.290 -0.013 -1.332 1.00 98.06 86 GLY A N 1
ATOM 657 C CA . GLY A 1 86 ? 1.790 0.968 -0.364 1.00 98.06 86 GLY A CA 1
ATOM 658 C C . GLY A 1 86 ? 0.941 1.098 0.895 1.00 98.06 86 GLY A C 1
ATOM 659 O O . GLY A 1 86 ? 1.455 1.012 2.011 1.00 98.06 86 GLY A O 1
ATOM 660 N N . GLY A 1 87 ? -0.360 1.308 0.724 1.00 98.25 87 GLY A N 1
ATOM 661 C CA . GLY A 1 87 ? -1.282 1.531 1.832 1.00 98.25 87 GLY A CA 1
ATOM 662 C C . GLY A 1 87 ? -2.628 2.064 1.370 1.00 98.25 87 GLY A C 1
ATOM 663 O O . GLY A 1 87 ? -2.970 1.947 0.200 1.00 98.25 87 GLY A O 1
ATOM 664 N N . VAL A 1 88 ? -3.379 2.659 2.290 1.00 98.06 88 VAL A N 1
ATOM 665 C CA . VAL A 1 88 ? -4.638 3.365 2.008 1.00 98.06 88 VAL A CA 1
ATOM 666 C C . VAL A 1 88 ? -4.658 4.684 2.772 1.00 98.06 88 VAL A C 1
ATOM 668 O O . VAL A 1 88 ? -4.017 4.794 3.821 1.00 98.06 88 VAL A O 1
ATOM 671 N N . ASP A 1 89 ? -5.388 5.675 2.266 1.00 97.69 89 ASP A N 1
ATOM 672 C CA . ASP A 1 89 ? -5.745 6.862 3.042 1.00 97.69 89 ASP A CA 1
ATOM 673 C C . ASP A 1 89 ? -6.917 6.517 3.979 1.00 97.69 89 ASP A C 1
ATOM 675 O O . ASP A 1 89 ? -8.017 6.253 3.485 1.00 97.69 89 ASP A O 1
ATOM 679 N N . PRO A 1 90 ? -6.735 6.512 5.314 1.00 96.25 90 PRO A N 1
ATOM 680 C CA . PRO A 1 90 ? -7.798 6.143 6.250 1.00 96.25 90 PRO A CA 1
ATOM 681 C C . PRO A 1 90 ? -8.989 7.111 6.271 1.00 96.25 90 PRO A C 1
ATOM 683 O O . PRO A 1 90 ? -10.025 6.769 6.837 1.00 96.25 90 PRO A O 1
ATOM 686 N N . ALA A 1 91 ? -8.851 8.315 5.704 1.00 95.31 91 ALA A N 1
ATOM 687 C CA . ALA A 1 91 ? -9.930 9.297 5.620 1.00 95.31 91 ALA A CA 1
ATOM 688 C C . ALA A 1 91 ? -10.849 9.090 4.401 1.00 95.31 91 ALA A C 1
ATOM 690 O O . ALA A 1 91 ? -11.879 9.757 4.295 1.00 95.31 91 ALA A O 1
ATOM 691 N N . VAL A 1 92 ? -10.489 8.187 3.484 1.00 93.62 92 VAL A N 1
ATOM 692 C CA . VAL A 1 92 ? -11.207 7.943 2.229 1.00 93.62 92 VAL A CA 1
ATOM 693 C C . VAL A 1 92 ? -11.820 6.535 2.250 1.00 93.62 92 VAL A C 1
ATOM 695 O O . VAL A 1 92 ? -11.124 5.584 2.608 1.00 93.62 92 VAL A O 1
ATOM 698 N N . PRO A 1 93 ? -13.094 6.351 1.848 1.00 93.31 93 PRO A N 1
ATOM 699 C CA . PRO A 1 93 ? -13.685 5.018 1.716 1.00 93.31 93 PRO A CA 1
ATOM 700 C C . PRO A 1 93 ? -12.849 4.111 0.810 1.00 93.31 93 PRO A C 1
ATOM 702 O O . PRO A 1 93 ? -12.312 4.571 -0.202 1.00 93.31 93 PRO A O 1
ATOM 705 N N . LEU A 1 94 ? -12.759 2.817 1.120 1.00 92.00 94 LEU A N 1
ATOM 706 C CA . LEU A 1 94 ? -11.898 1.890 0.372 1.00 92.00 94 LEU A CA 1
ATOM 707 C C . LEU A 1 94 ? -12.241 1.838 -1.126 1.00 92.00 94 LEU A C 1
ATOM 709 O O . LEU A 1 94 ? -11.349 1.724 -1.961 1.00 92.00 94 LEU A O 1
ATOM 713 N N . ALA A 1 95 ? -13.515 1.988 -1.488 1.00 87.88 95 ALA A N 1
ATOM 714 C CA . ALA A 1 95 ? -13.949 2.010 -2.887 1.00 87.88 95 ALA A CA 1
ATOM 715 C C . ALA A 1 95 ? -13.591 3.302 -3.653 1.00 87.88 95 ALA A C 1
ATOM 717 O O . ALA A 1 95 ? -13.758 3.351 -4.870 1.00 87.88 95 ALA A O 1
ATOM 718 N N . GLN A 1 96 ? -13.140 4.347 -2.954 1.00 90.44 96 GLN A N 1
ATOM 719 C CA . GLN A 1 96 ? -12.853 5.677 -3.507 1.00 90.44 96 GLN A CA 1
ATOM 720 C C . GLN A 1 96 ? -11.367 6.048 -3.410 1.00 90.44 96 GLN A C 1
ATOM 722 O O . GLN A 1 96 ? -11.001 7.199 -3.642 1.00 90.44 96 GLN A O 1
ATOM 727 N N . GLN A 1 97 ? -10.510 5.090 -3.052 1.00 92.38 97 GLN A N 1
ATOM 728 C CA . GLN A 1 97 ? -9.073 5.309 -2.934 1.00 92.38 97 GLN A CA 1
ATOM 729 C C . GLN A 1 97 ? -8.461 5.743 -4.272 1.00 92.38 97 GLN A C 1
ATOM 731 O O . GLN A 1 97 ? -8.768 5.180 -5.325 1.00 92.38 97 GLN A O 1
ATOM 736 N N . ASP A 1 98 ? -7.554 6.718 -4.217 1.00 91.44 98 ASP A N 1
ATOM 737 C CA . ASP A 1 98 ? -6.735 7.106 -5.364 1.00 91.44 98 ASP A CA 1
ATOM 738 C C . ASP A 1 98 ? -5.647 6.036 -5.599 1.00 91.44 98 ASP A C 1
ATOM 740 O O . ASP A 1 98 ? -4.849 5.772 -4.690 1.00 91.44 98 ASP A O 1
ATOM 744 N N . PRO A 1 99 ? -5.563 5.415 -6.792 1.00 89.50 99 PRO A N 1
ATOM 745 C CA . PRO A 1 99 ? -4.536 4.423 -7.097 1.00 89.50 99 PRO A CA 1
ATOM 746 C C . PRO A 1 99 ? -3.098 4.919 -6.887 1.00 89.50 99 PRO A C 1
ATOM 748 O O . PRO A 1 99 ? -2.245 4.137 -6.468 1.00 89.50 99 PRO A O 1
ATOM 751 N N . GLU A 1 100 ? -2.802 6.201 -7.130 1.00 88.62 100 GLU A N 1
ATOM 752 C CA . GLU A 1 100 ? -1.467 6.755 -6.871 1.00 88.62 100 GLU A CA 1
ATOM 753 C C . GLU A 1 100 ? -1.154 6.734 -5.371 1.00 88.62 100 GLU A C 1
ATOM 755 O O . GLU A 1 100 ? -0.053 6.352 -4.962 1.00 88.62 100 GLU A O 1
ATOM 760 N N . VAL A 1 101 ? -2.134 7.075 -4.534 1.00 95.12 101 VAL A N 1
ATOM 761 C CA . VAL A 1 101 ? -2.009 7.000 -3.074 1.00 95.12 101 VAL A CA 1
ATOM 762 C C . VAL A 1 101 ? -1.814 5.551 -2.640 1.00 95.12 101 VAL A C 1
ATOM 764 O O . VAL A 1 101 ? -0.856 5.267 -1.920 1.00 95.12 101 VAL A O 1
ATOM 767 N N . VAL A 1 102 ? -2.635 4.624 -3.141 1.00 96.62 102 VAL A N 1
ATOM 768 C CA . VAL A 1 102 ? -2.542 3.189 -2.818 1.00 96.62 102 VAL A CA 1
ATOM 769 C C . VAL A 1 102 ? -1.152 2.621 -3.111 1.00 96.62 102 VAL A C 1
ATOM 771 O O . VAL A 1 102 ? -0.627 1.804 -2.351 1.00 96.62 102 VAL A O 1
ATOM 774 N N . MET A 1 103 ? -0.527 3.085 -4.193 1.00 95.19 103 MET A N 1
ATOM 775 C CA . MET A 1 103 ? 0.792 2.634 -4.630 1.00 95.19 103 MET A CA 1
ATOM 776 C C . MET A 1 103 ? 1.960 3.363 -3.953 1.00 95.19 103 MET A C 1
ATOM 778 O O . MET A 1 103 ? 3.086 2.872 -4.004 1.00 95.19 103 MET A O 1
ATOM 782 N N . THR A 1 104 ? 1.760 4.533 -3.343 1.00 96.31 104 THR A N 1
ATOM 783 C CA . THR A 1 104 ? 2.901 5.382 -2.943 1.00 96.31 104 THR A CA 1
ATOM 784 C C . THR A 1 104 ? 2.870 5.901 -1.516 1.00 96.31 104 THR A C 1
ATOM 786 O O . THR A 1 104 ? 3.897 6.392 -1.041 1.00 96.31 104 THR A O 1
ATOM 789 N N . ILE A 1 105 ? 1.738 5.820 -0.817 1.00 98.25 105 ILE A N 1
ATOM 790 C CA . ILE A 1 105 ? 1.577 6.406 0.514 1.00 98.25 105 ILE A CA 1
ATOM 791 C C . ILE A 1 105 ? 2.568 5.823 1.531 1.00 98.25 105 ILE A C 1
ATOM 793 O O . ILE A 1 105 ? 2.806 4.620 1.614 1.00 98.25 105 ILE A O 1
ATOM 797 N N . ARG A 1 106 ? 3.137 6.706 2.358 1.00 98.44 106 ARG A N 1
ATOM 798 C CA . ARG A 1 106 ? 3.959 6.349 3.527 1.00 98.44 106 ARG A CA 1
ATOM 799 C C . ARG A 1 106 ? 3.460 7.025 4.791 1.00 98.44 106 ARG A C 1
ATOM 801 O O . ARG A 1 106 ? 3.421 6.390 5.842 1.00 98.44 106 ARG A O 1
ATOM 808 N N . ASN A 1 107 ? 3.082 8.295 4.685 1.00 98.50 107 ASN A N 1
ATOM 809 C CA . ASN A 1 107 ? 2.618 9.115 5.797 1.00 98.50 107 ASN A CA 1
ATOM 810 C C . ASN A 1 107 ? 1.344 9.884 5.443 1.00 98.50 107 ASN A C 1
ATOM 812 O O . ASN A 1 107 ? 1.083 10.153 4.276 1.00 98.50 107 ASN A O 1
ATOM 816 N N . ILE A 1 108 ? 0.635 10.320 6.478 1.00 98.12 108 ILE A N 1
ATOM 817 C CA . ILE A 1 108 ? -0.382 11.366 6.447 1.00 98.12 108 ILE A CA 1
ATOM 818 C C . ILE A 1 108 ? 0.222 12.622 7.082 1.00 98.12 108 ILE A C 1
ATOM 820 O O . ILE A 1 108 ? 0.800 12.579 8.175 1.00 98.12 108 ILE A O 1
ATOM 824 N N . LEU A 1 109 ? 0.144 13.743 6.375 1.00 97.75 109 LEU A N 1
ATOM 825 C CA . LEU A 1 109 ? 0.645 15.037 6.830 1.00 97.75 109 LEU A CA 1
ATOM 826 C C . LEU A 1 109 ? -0.301 15.671 7.870 1.00 97.75 109 LEU A C 1
ATOM 828 O O . LEU A 1 109 ? -1.463 15.286 7.957 1.00 97.75 109 LEU A O 1
ATOM 832 N N . PRO A 1 110 ? 0.146 16.687 8.637 1.00 96.44 110 PRO A N 1
ATOM 833 C CA . PRO A 1 110 ? -0.708 17.356 9.629 1.00 96.44 110 PRO A CA 1
ATOM 834 C C . PRO A 1 110 ? -1.990 17.985 9.062 1.00 96.44 110 PRO A C 1
ATOM 836 O O . PRO A 1 110 ? -2.944 18.189 9.799 1.00 96.44 110 PRO A O 1
ATOM 839 N N . ASN A 1 111 ? -2.019 18.292 7.763 1.00 95.44 111 ASN A N 1
ATOM 840 C CA . ASN A 1 111 ? -3.201 18.798 7.062 1.00 95.44 111 ASN A CA 1
ATOM 841 C C . ASN A 1 111 ? -4.137 17.681 6.552 1.00 95.44 111 ASN A C 1
ATOM 843 O O . ASN A 1 111 ? -5.037 17.969 5.770 1.00 95.44 111 ASN A O 1
ATOM 847 N N . GLY A 1 112 ? -3.893 16.423 6.930 1.00 94.75 112 GLY A N 1
ATOM 848 C CA . GLY A 1 112 ? -4.682 15.257 6.526 1.00 94.75 112 GLY A CA 1
ATOM 849 C C . GLY A 1 112 ? -4.335 14.684 5.152 1.00 94.75 112 GLY A C 1
ATOM 850 O O . GLY A 1 112 ? -4.880 13.656 4.785 1.00 94.75 112 GLY A O 1
ATOM 851 N N . GLN A 1 113 ? -3.429 15.301 4.390 1.00 96.62 113 GLN A N 1
ATOM 852 C CA . GLN A 1 113 ? -3.100 14.833 3.040 1.00 96.62 113 GLN A CA 1
ATOM 853 C C . GLN A 1 113 ? -2.146 13.628 3.066 1.00 96.62 113 GLN A C 1
ATOM 855 O O . GLN A 1 113 ? -1.176 13.635 3.842 1.00 96.62 113 GLN A O 1
ATOM 860 N N . PRO A 1 114 ? -2.341 12.632 2.184 1.00 97.38 114 PRO A N 1
ATOM 861 C CA . PRO A 1 114 ? -1.402 11.535 2.030 1.00 97.38 114 PRO A CA 1
ATOM 862 C C . PRO A 1 114 ? -0.079 12.017 1.428 1.00 97.38 114 PRO A C 1
ATOM 864 O O . PRO A 1 114 ? -0.001 12.984 0.670 1.00 97.38 114 PRO A O 1
ATOM 867 N N . SER A 1 115 ? 1.007 11.338 1.782 1.00 96.94 115 SER A N 1
ATOM 868 C CA . SER A 1 115 ? 2.341 11.639 1.281 1.00 96.94 115 SER A CA 1
ATOM 869 C C . SER A 1 115 ? 3.143 10.377 1.026 1.00 96.94 115 SER A C 1
ATOM 871 O O . SER A 1 115 ? 3.262 9.504 1.888 1.00 96.94 115 SER A O 1
ATOM 873 N N . SER A 1 116 ? 3.816 10.352 -0.123 1.00 95.31 116 SER A N 1
ATOM 874 C CA . SER A 1 116 ? 4.825 9.345 -0.460 1.00 95.31 116 SER A CA 1
ATOM 875 C C . SER A 1 116 ? 6.170 9.554 0.241 1.00 95.31 116 SER A C 1
ATOM 877 O O . SER A 1 116 ? 7.106 8.766 0.088 1.00 95.31 116 SER A O 1
ATOM 879 N N . LYS A 1 117 ? 6.315 10.629 1.029 1.00 94.75 117 LYS A N 1
ATOM 880 C CA . LYS A 1 117 ? 7.551 10.948 1.750 1.00 94.75 117 LYS A CA 1
ATOM 881 C C . LYS A 1 117 ? 7.499 10.421 3.182 1.00 94.75 117 LYS A C 1
ATOM 883 O O . LYS A 1 117 ? 6.543 10.641 3.910 1.00 94.75 117 LYS A O 1
ATOM 888 N N . LYS A 1 118 ? 8.608 9.823 3.629 1.00 91.19 118 LYS A N 1
ATOM 889 C CA . LYS A 1 118 ? 8.747 9.265 4.988 1.00 91.19 118 LYS A CA 1
ATOM 890 C C . LYS A 1 118 ? 9.121 10.271 6.087 1.00 91.19 118 LYS A C 1
ATOM 892 O O . LYS A 1 118 ? 8.984 9.963 7.262 1.00 91.19 118 LYS A O 1
ATOM 897 N N . LYS A 1 119 ? 9.648 11.452 5.729 1.00 92.19 119 LYS A N 1
ATOM 898 C CA . LYS A 1 119 ? 10.279 12.388 6.690 1.00 92.19 119 LYS A CA 1
ATOM 899 C C . LYS A 1 119 ? 9.295 13.244 7.496 1.00 92.19 119 LYS A C 1
ATOM 901 O O . LYS A 1 119 ? 9.674 13.754 8.541 1.00 92.19 119 LYS A O 1
ATOM 906 N N . LYS A 1 120 ? 8.089 13.482 6.980 1.00 94.62 120 LYS A N 1
ATOM 907 C CA . LYS A 1 120 ? 7.088 14.368 7.594 1.00 94.62 120 LYS A CA 1
ATOM 908 C C . LYS A 1 120 ? 5.755 13.649 7.703 1.00 94.62 120 LYS A C 1
ATOM 910 O O . LYS A 1 120 ? 5.422 12.885 6.801 1.00 94.62 120 LYS A O 1
ATOM 915 N N . GLY A 1 121 ? 4.999 13.954 8.751 1.00 96.56 121 GLY A N 1
ATOM 916 C CA . GLY A 1 121 ? 3.714 13.318 9.023 1.00 96.56 121 GLY A CA 1
ATOM 917 C C . GLY A 1 121 ? 3.844 12.030 9.834 1.00 96.56 121 GLY A C 1
ATOM 918 O O . GLY A 1 121 ? 4.931 11.666 10.282 1.00 96.56 121 GLY A O 1
ATOM 919 N N . VAL A 1 122 ? 2.710 11.365 10.017 1.00 97.38 122 VAL A N 1
ATOM 920 C CA . VAL A 1 122 ? 2.572 10.116 10.776 1.00 97.38 122 VAL A CA 1
ATOM 921 C C . VAL A 1 122 ? 2.321 8.974 9.798 1.00 97.38 122 VAL A C 1
ATOM 923 O O . VAL A 1 122 ? 1.672 9.189 8.781 1.00 97.38 122 VAL A O 1
ATOM 926 N N . GLY A 1 123 ? 2.827 7.769 10.079 1.00 98.00 123 GLY A N 1
ATOM 927 C CA . GLY A 1 123 ? 2.565 6.602 9.230 1.00 98.00 123 GLY A CA 1
ATOM 928 C C . GLY A 1 123 ? 1.064 6.374 9.061 1.00 98.00 123 GLY A C 1
ATOM 929 O O . GLY A 1 123 ? 0.349 6.339 10.059 1.00 98.00 123 GLY A O 1
ATOM 930 N N . TRP A 1 124 ? 0.591 6.208 7.821 1.00 98.44 124 TRP A N 1
ATOM 931 C CA . TRP A 1 124 ? -0.840 5.993 7.542 1.00 98.44 124 TRP A CA 1
ATOM 932 C C . TRP A 1 124 ? -1.397 4.800 8.337 1.00 98.44 124 TRP A C 1
ATOM 934 O O . TRP A 1 124 ? -2.518 4.842 8.840 1.00 98.44 124 TRP A O 1
ATOM 944 N N . PHE A 1 125 ? -0.562 3.776 8.538 1.00 98.25 125 PHE A N 1
ATOM 945 C CA . PHE A 1 125 ? -0.904 2.579 9.293 1.00 98.25 125 PHE A CA 1
ATOM 946 C C . PHE A 1 125 ? -1.244 2.876 10.761 1.00 98.25 125 PHE A C 1
ATOM 948 O O . PHE A 1 125 ? -2.093 2.193 11.312 1.00 98.25 125 PHE A O 1
ATOM 955 N N . GLU A 1 126 ? -0.666 3.902 11.399 1.00 97.75 126 GLU A N 1
ATOM 956 C CA . GLU A 1 126 ? -1.025 4.279 12.782 1.00 97.75 126 GLU A CA 1
ATOM 957 C C . GLU A 1 126 ? -2.460 4.816 12.861 1.00 97.75 126 GLU A C 1
ATOM 959 O O . GLU A 1 126 ? -3.222 4.501 13.779 1.00 97.75 126 GLU A O 1
ATOM 964 N N . GLN A 1 127 ? -2.846 5.613 11.863 1.00 97.31 127 GLN A N 1
ATOM 965 C CA . GLN A 1 127 ? -4.199 6.148 11.770 1.00 97.31 127 GLN A CA 1
ATOM 966 C C . GLN A 1 127 ? -5.204 5.039 11.459 1.00 97.31 127 GLN A C 1
ATOM 968 O O . GLN A 1 127 ? -6.259 4.993 12.088 1.00 97.31 127 GLN A O 1
ATOM 973 N N . TRP A 1 128 ? -4.850 4.096 10.578 1.00 97.56 128 TRP A N 1
ATOM 974 C CA . TRP A 1 128 ? -5.685 2.923 10.315 1.00 97.56 128 TRP A CA 1
ATOM 975 C C . TRP A 1 128 ? -5.909 2.078 11.576 1.00 97.56 128 TRP A C 1
ATOM 977 O O . TRP A 1 128 ? -7.047 1.736 11.886 1.00 97.56 128 TRP A O 1
ATOM 987 N N . GLN A 1 129 ? -4.856 1.794 12.358 1.00 97.06 129 GLN A N 1
ATOM 988 C CA . GLN A 1 129 ? -5.003 1.082 13.638 1.00 97.06 129 GLN A CA 1
ATOM 989 C C . GLN A 1 129 ? -6.000 1.793 14.555 1.00 97.06 129 GLN A C 1
ATOM 991 O O . GLN A 1 129 ? -6.935 1.175 15.059 1.00 97.06 129 GLN A O 1
ATOM 996 N N . THR A 1 130 ? -5.831 3.107 14.718 1.00 96.19 130 THR A N 1
ATOM 997 C CA . THR A 1 130 ? -6.686 3.926 15.587 1.00 96.19 130 THR A CA 1
ATOM 998 C C . THR A 1 130 ? -8.146 3.897 15.129 1.00 96.19 130 THR A C 1
ATOM 1000 O O . THR A 1 130 ? -9.053 3.736 15.951 1.00 96.19 130 THR A O 1
ATOM 1003 N N . LEU A 1 131 ? -8.383 4.008 13.818 1.00 95.12 131 LEU A N 1
ATOM 1004 C CA . LEU A 1 131 ? -9.716 3.937 13.221 1.00 95.12 131 LEU A CA 1
ATOM 1005 C C . LEU A 1 131 ? -10.393 2.597 13.531 1.00 95.12 131 LEU A C 1
ATOM 1007 O O . LEU A 1 131 ? -11.514 2.572 14.041 1.00 95.12 131 LEU A O 1
ATOM 1011 N N . GLN A 1 132 ? -9.702 1.485 13.282 1.00 95.69 132 GLN A N 1
ATOM 1012 C CA . GLN A 1 132 ? -10.263 0.149 13.478 1.00 95.69 132 GLN A CA 1
ATOM 1013 C C . GLN A 1 132 ? -10.462 -0.191 14.960 1.00 95.69 132 GLN A C 1
ATOM 1015 O O . GLN A 1 132 ? -11.468 -0.799 15.327 1.00 95.69 132 GLN A O 1
ATOM 1020 N N . GLU A 1 133 ? -9.567 0.251 15.846 1.00 95.31 133 GLU A N 1
ATOM 1021 C CA . GLU A 1 133 ? -9.779 0.142 17.292 1.00 95.31 133 GLU A CA 1
ATOM 1022 C C . GLU A 1 133 ? -11.006 0.924 17.757 1.00 95.31 133 GLU A C 1
ATOM 1024 O O . GLU A 1 133 ? -11.783 0.411 18.562 1.00 95.31 133 GLU A O 1
ATOM 1029 N N . THR A 1 134 ? -11.200 2.135 17.234 1.00 94.25 134 THR A N 1
ATOM 1030 C CA . THR A 1 134 ? -12.342 2.990 17.580 1.00 94.25 134 THR A CA 1
ATOM 1031 C C . THR A 1 134 ? -13.650 2.363 17.108 1.00 94.25 134 THR A C 1
ATOM 1033 O O . THR A 1 134 ? -14.575 2.225 17.907 1.00 94.25 134 THR A O 1
ATOM 1036 N N . LYS A 1 135 ? -13.702 1.890 15.853 1.00 91.81 135 LYS A N 1
ATOM 1037 C CA . LYS A 1 135 ? -14.852 1.148 15.310 1.00 91.81 135 LYS A CA 1
ATOM 1038 C C . LYS A 1 135 ? -15.182 -0.075 16.169 1.00 91.81 135 LYS A C 1
ATOM 1040 O O . LYS A 1 135 ? -16.335 -0.271 16.543 1.00 91.81 135 LYS A O 1
ATOM 1045 N N . ARG A 1 136 ? -14.170 -0.866 16.548 1.00 91.50 136 ARG A N 1
ATOM 1046 C CA . ARG A 1 136 ? -14.368 -2.060 17.383 1.00 91.50 136 ARG A CA 1
ATOM 1047 C C . ARG A 1 136 ? -14.890 -1.721 18.782 1.00 91.50 136 ARG A C 1
ATOM 1049 O O . ARG A 1 136 ? -15.744 -2.438 19.291 1.00 91.50 136 ARG A O 1
ATOM 1056 N N . ARG A 1 137 ? -14.393 -0.649 19.411 1.00 91.62 137 ARG A N 1
ATOM 1057 C CA . ARG A 1 137 ? -14.885 -0.193 20.725 1.00 91.62 137 ARG A CA 1
ATOM 1058 C C . ARG A 1 137 ? -16.337 0.265 20.643 1.00 91.62 137 ARG A C 1
ATOM 1060 O O . ARG A 1 137 ? -17.152 -0.233 21.405 1.00 91.62 137 ARG A O 1
ATOM 1067 N N . ALA A 1 138 ? -16.667 1.108 19.665 1.00 89.38 138 ALA A N 1
ATOM 1068 C CA . ALA A 1 138 ? -18.035 1.574 19.452 1.00 89.38 138 ALA A CA 1
ATOM 1069 C C . ALA A 1 138 ? -19.014 0.410 19.216 1.00 89.38 138 ALA A C 1
ATOM 1071 O O . ALA A 1 138 ? -20.105 0.400 19.778 1.00 89.38 138 ALA A O 1
ATOM 1072 N N . MET A 1 139 ? -18.607 -0.603 18.443 1.00 86.31 139 MET A N 1
ATOM 1073 C CA . MET A 1 139 ? -19.418 -1.802 18.217 1.00 86.31 139 MET A CA 1
ATOM 1074 C C . MET A 1 139 ? -19.629 -2.615 19.503 1.00 86.31 139 MET A C 1
ATOM 1076 O O . MET A 1 139 ? -20.736 -3.081 19.761 1.00 86.31 139 MET A O 1
ATOM 1080 N N . ASN A 1 140 ? -18.592 -2.759 20.333 1.00 85.56 140 ASN A N 1
ATOM 1081 C CA . ASN A 1 140 ? -18.695 -3.452 21.618 1.00 85.56 140 ASN A CA 1
ATOM 1082 C C . ASN A 1 140 ? -19.586 -2.701 22.620 1.00 85.56 140 ASN A C 1
ATOM 1084 O O . ASN A 1 140 ? -20.360 -3.335 23.334 1.00 85.56 140 ASN A O 1
ATOM 1088 N N . ASP A 1 141 ? -19.487 -1.372 22.669 1.00 86.19 141 ASP A N 1
ATOM 1089 C CA . ASP A 1 141 ? -20.297 -0.537 23.560 1.00 86.19 141 ASP A CA 1
ATOM 1090 C C . ASP A 1 141 ? -21.773 -0.531 23.128 1.00 86.19 141 ASP A C 1
ATOM 1092 O O . ASP A 1 141 ? -22.658 -0.644 23.976 1.00 86.19 141 ASP A O 1
ATOM 1096 N N . GLY A 1 142 ? -22.039 -0.489 21.816 1.00 75.75 142 GLY A N 1
ATOM 1097 C CA . GLY A 1 142 ? -23.384 -0.622 21.245 1.00 75.75 142 GLY A CA 1
ATOM 1098 C C . GLY A 1 142 ? -24.023 -1.980 21.543 1.00 75.75 142 GLY A C 1
ATOM 1099 O O . GLY A 1 142 ? -25.141 -2.030 22.043 1.00 75.75 142 GLY A O 1
ATOM 1100 N N . LEU A 1 143 ? -23.280 -3.082 21.370 1.00 63.62 143 LEU A N 1
ATOM 1101 C CA . LEU A 1 143 ? -23.738 -4.425 21.760 1.00 63.62 143 LEU A CA 1
ATOM 1102 C C . LEU A 1 143 ? -24.073 -4.521 23.257 1.00 63.62 143 LEU A C 1
ATOM 1104 O O . LEU A 1 143 ? -25.007 -5.226 23.638 1.00 63.62 143 LEU A O 1
ATOM 1108 N N . ARG A 1 144 ? -23.321 -3.815 24.112 1.00 61.09 144 ARG A N 1
ATOM 1109 C CA . ARG A 1 144 ? -23.582 -3.773 25.556 1.00 61.09 144 ARG A CA 1
ATOM 1110 C C . ARG A 1 144 ? -24.857 -2.988 25.886 1.00 61.09 144 ARG A C 1
ATOM 1112 O O . ARG A 1 144 ? -25.577 -3.385 26.796 1.00 61.09 144 ARG A O 1
ATOM 1119 N N . ALA A 1 145 ? -25.142 -1.920 25.141 1.00 58.06 145 ALA A N 1
ATOM 1120 C CA . ALA A 1 145 ? -26.365 -1.129 25.279 1.00 58.06 145 ALA A CA 1
ATOM 1121 C C . ALA A 1 145 ? -27.608 -1.874 24.751 1.00 58.06 145 ALA A C 1
ATOM 1123 O O . ALA A 1 145 ? -28.646 -1.875 25.410 1.00 58.06 145 ALA A O 1
ATOM 1124 N N . ASP A 1 146 ? -27.489 -2.589 23.628 1.00 54.41 146 ASP A N 1
ATOM 1125 C CA . ASP A 1 146 ? -28.575 -3.393 23.047 1.00 54.41 146 ASP A CA 1
ATOM 1126 C C . ASP A 1 146 ? -28.935 -4.607 23.924 1.00 54.41 146 ASP A C 1
ATOM 1128 O O . ASP A 1 146 ? -30.095 -5.019 23.989 1.00 54.41 146 ASP A O 1
ATOM 1132 N N . GLN A 1 147 ? -27.966 -5.162 24.664 1.00 55.66 147 GLN A N 1
ATOM 1133 C CA . GLN A 1 147 ? -28.231 -6.177 25.692 1.00 55.66 147 GLN A CA 1
ATOM 1134 C C . GLN A 1 147 ? -28.972 -5.618 26.922 1.00 55.66 147 GLN A C 1
ATOM 1136 O O . GLN A 1 147 ? -29.636 -6.386 27.619 1.00 55.66 147 GLN A O 1
ATOM 1141 N N . GLU A 1 148 ? -28.900 -4.309 27.183 1.00 54.44 148 GLU A N 1
ATOM 1142 C CA . GLU A 1 148 ? -29.609 -3.641 28.287 1.00 54.44 148 GLU A CA 1
ATOM 1143 C C . GLU A 1 148 ? -31.001 -3.104 27.879 1.00 54.44 148 GLU A C 1
ATOM 1145 O O . GLU A 1 148 ? -31.824 -2.837 28.756 1.00 54.44 148 GLU A O 1
ATOM 1150 N N . GLN A 1 149 ? -31.331 -3.011 26.583 1.00 52.53 149 GLN A N 1
ATOM 1151 C CA . GLN A 1 149 ? -32.628 -2.511 26.096 1.00 52.53 149 GLN A CA 1
ATOM 1152 C C . GLN A 1 149 ? -33.298 -3.448 25.083 1.00 52.53 149 GLN A C 1
ATOM 1154 O O . GLN A 1 149 ? -33.276 -3.253 23.872 1.00 52.53 149 GLN A O 1
ATOM 1159 N N . SER A 1 150 ? -34.011 -4.445 25.608 1.00 45.66 150 SER A N 1
ATOM 1160 C CA . SER A 1 150 ? -34.937 -5.283 24.843 1.00 45.66 150 SER A CA 1
ATOM 1161 C C . SER A 1 150 ? -36.356 -4.695 24.822 1.00 45.66 150 SER A C 1
ATOM 1163 O O . SER A 1 150 ? -37.221 -5.127 25.574 1.00 45.66 150 SER A O 1
ATOM 1165 N N . THR A 1 151 ? -36.628 -3.754 23.906 1.00 43.03 151 THR A N 1
ATOM 1166 C CA . THR A 1 151 ? -37.972 -3.566 23.304 1.00 43.03 151 THR A CA 1
ATOM 1167 C C . THR A 1 151 ? -37.844 -3.002 21.879 1.00 43.03 151 THR A C 1
ATOM 1169 O O . THR A 1 151 ? -37.041 -2.090 21.688 1.00 43.03 151 THR A O 1
ATOM 1172 N N . PRO A 1 152 ? -38.603 -3.488 20.874 1.00 48.09 152 PRO A N 1
ATOM 1173 C CA . PRO A 1 152 ? -38.385 -3.108 19.480 1.00 48.09 152 PRO A CA 1
ATOM 1174 C C . PRO A 1 152 ? -39.144 -1.827 19.099 1.00 48.09 152 PRO A C 1
ATOM 1176 O O . PRO A 1 152 ? -40.341 -1.704 19.361 1.00 48.09 152 PRO A O 1
ATOM 1179 N N . ALA A 1 153 ? -38.463 -0.909 18.409 1.00 40.66 153 ALA A N 1
ATOM 1180 C CA . ALA A 1 153 ? -39.076 0.213 17.694 1.00 40.66 153 ALA A CA 1
ATOM 1181 C C . ALA A 1 153 ? -39.128 -0.082 16.175 1.00 40.66 153 ALA A C 1
ATOM 1183 O O . ALA A 1 153 ? -38.263 -0.801 15.667 1.00 40.66 153 ALA A O 1
ATOM 1184 N N . PRO A 1 154 ? -40.135 0.427 15.437 1.00 43.75 154 PRO A N 1
ATOM 1185 C CA . PRO A 1 154 ? -40.365 0.076 14.036 1.00 43.75 154 PRO A CA 1
ATOM 1186 C C . PRO A 1 154 ? -39.433 0.842 13.076 1.00 43.75 154 PRO A C 1
ATOM 1188 O O . PRO A 1 154 ? -38.949 1.924 13.418 1.00 43.75 154 PRO A O 1
ATOM 1191 N N . PRO A 1 155 ? -39.203 0.327 11.852 1.00 44.16 155 PRO A N 1
ATOM 1192 C CA . PRO A 1 155 ? -38.272 0.934 10.904 1.00 44.16 155 PRO A CA 1
ATOM 1193 C C . PRO A 1 155 ? -38.910 2.096 10.118 1.00 44.16 155 PRO A C 1
ATOM 1195 O O . PRO A 1 155 ? -40.061 1.974 9.688 1.00 44.16 155 PRO A O 1
ATOM 1198 N N . PRO A 1 156 ? -38.176 3.190 9.836 1.00 37.09 156 PRO A N 1
ATOM 1199 C CA . PRO A 1 156 ? -38.612 4.181 8.862 1.00 37.09 156 PRO A CA 1
ATOM 1200 C C . PRO A 1 156 ? -38.179 3.803 7.435 1.00 37.09 156 PRO A C 1
ATOM 1202 O O . PRO A 1 156 ? -37.017 3.521 7.151 1.00 37.09 156 PRO A O 1
ATOM 1205 N N . SER A 1 157 ? -39.150 3.831 6.526 1.00 51.44 157 SER A N 1
ATOM 1206 C CA . SER A 1 157 ? -39.001 3.818 5.067 1.00 51.44 157 SER A CA 1
ATOM 1207 C C . SER A 1 157 ? -38.561 5.186 4.539 1.00 51.44 157 SER A C 1
ATOM 1209 O O . SER A 1 157 ? -39.073 6.160 5.073 1.00 51.44 157 SER A O 1
ATOM 1211 N N . HIS A 1 158 ? -37.748 5.267 3.470 1.00 39.19 158 HIS A N 1
ATOM 1212 C CA . HIS A 1 158 ? -37.808 6.300 2.405 1.00 39.19 158 HIS A CA 1
ATOM 1213 C C . HIS A 1 158 ? -36.784 6.038 1.265 1.00 39.19 158 HIS A C 1
ATOM 1215 O O . HIS A 1 158 ? -35.959 5.137 1.401 1.00 39.19 158 HIS A O 1
ATOM 1221 N N . PRO A 1 159 ? -36.916 6.693 0.086 1.00 39.50 159 PRO A N 1
ATOM 1222 C CA . PRO A 1 159 ? -36.966 5.987 -1.192 1.00 39.50 159 PRO A CA 1
ATOM 1223 C C . PRO A 1 159 ? -35.694 6.049 -2.045 1.00 39.50 159 PRO A C 1
ATOM 1225 O O . PRO A 1 159 ? -34.881 6.967 -1.980 1.00 39.50 159 PRO A O 1
ATOM 1228 N N . THR A 1 160 ? -35.607 5.063 -2.934 1.00 48.22 160 THR A N 1
ATOM 1229 C CA . THR A 1 160 ? -34.728 4.997 -4.101 1.00 48.22 160 THR A CA 1
ATOM 1230 C C . THR A 1 160 ? -35.089 6.077 -5.122 1.00 48.22 160 THR A C 1
ATOM 1232 O O . THR A 1 160 ? -36.258 6.189 -5.478 1.00 48.22 160 THR A O 1
ATOM 1235 N N . SER A 1 161 ? -34.085 6.802 -5.634 1.00 48.97 161 SER A N 1
ATOM 1236 C CA . SER A 1 161 ? -33.964 7.281 -7.030 1.00 48.97 161 SER A CA 1
ATOM 1237 C C . SER A 1 161 ? -33.169 8.590 -7.102 1.00 48.97 161 SER A C 1
ATOM 1239 O O . SER A 1 161 ? -33.759 9.659 -6.996 1.00 48.97 161 SER A O 1
ATOM 1241 N N . MET A 1 162 ? -31.847 8.497 -7.307 1.00 42.31 162 MET A N 1
ATOM 1242 C CA . MET A 1 162 ? -31.036 9.436 -8.124 1.00 42.31 162 MET A CA 1
ATOM 1243 C C . MET A 1 162 ? -29.525 9.091 -8.137 1.00 42.31 162 MET A C 1
ATOM 1245 O O . MET A 1 162 ? -28.677 9.962 -8.282 1.00 42.31 162 MET A O 1
ATOM 1249 N N . VAL A 1 163 ? -29.143 7.817 -7.985 1.00 46.12 163 VAL A N 1
ATOM 1250 C CA . VAL A 1 163 ? -27.714 7.410 -7.944 1.00 46.12 163 VAL A CA 1
ATOM 1251 C C . VAL A 1 163 ? -27.270 6.703 -9.240 1.00 46.12 163 VAL A C 1
ATOM 1253 O O . VAL A 1 163 ? -26.080 6.542 -9.500 1.00 46.12 163 VAL A O 1
ATOM 1256 N N . GLY A 1 164 ? -28.218 6.332 -10.109 1.00 39.44 164 GLY A N 1
ATOM 1257 C CA . GLY A 1 164 ? -27.954 5.530 -11.311 1.00 39.44 164 GLY A CA 1
ATOM 1258 C C . GLY A 1 164 ? -27.213 6.257 -12.439 1.00 39.44 164 GLY A C 1
ATOM 1259 O O . GLY A 1 164 ? -26.399 5.642 -13.119 1.00 39.44 164 GLY A O 1
ATOM 1260 N N . GLU A 1 165 ? -27.433 7.559 -12.628 1.00 44.69 165 GLU A N 1
ATOM 1261 C CA . GLU A 1 165 ? -26.901 8.273 -13.804 1.00 44.69 165 GLU A CA 1
ATOM 1262 C C . GLU A 1 165 ? -25.488 8.848 -13.591 1.00 44.69 165 GLU A C 1
ATOM 1264 O O . GLU A 1 165 ? -24.716 8.977 -14.541 1.00 44.69 165 GLU A O 1
ATOM 1269 N N . LEU A 1 166 ? -25.082 9.104 -12.342 1.00 42.50 166 LEU A N 1
ATOM 1270 C CA . LEU A 1 166 ? -23.747 9.631 -12.014 1.00 42.50 166 LEU A CA 1
ATOM 1271 C C . LEU A 1 166 ? -22.650 8.547 -12.001 1.00 42.50 166 LEU A C 1
ATOM 1273 O O . LEU A 1 166 ? -21.508 8.828 -12.365 1.00 42.50 166 LEU A O 1
ATOM 1277 N N . LEU A 1 167 ? -22.995 7.294 -11.676 1.00 44.06 167 LEU A N 1
ATOM 1278 C CA . LEU A 1 167 ? -22.065 6.151 -11.672 1.00 44.06 167 LEU A CA 1
ATOM 1279 C C . LEU A 1 167 ? -21.686 5.656 -13.079 1.00 44.06 167 LEU A C 1
ATOM 1281 O O . LEU A 1 167 ? -20.628 5.049 -13.253 1.00 44.06 167 LEU A O 1
ATOM 1285 N N . GLN A 1 168 ? -22.512 5.935 -14.091 1.00 44.88 168 GLN A N 1
ATOM 1286 C CA . GLN A 1 168 ? -22.230 5.556 -15.478 1.00 44.88 168 GLN A CA 1
ATOM 1287 C C . GLN A 1 168 ? -21.137 6.457 -16.094 1.00 44.88 168 GLN A C 1
ATOM 1289 O O . GLN A 1 168 ? -20.204 5.967 -16.723 1.00 44.88 168 GLN A O 1
ATOM 1294 N N . SER A 1 169 ? -21.161 7.757 -15.773 1.00 44.53 169 SER A N 1
ATOM 1295 C CA . SER A 1 169 ? -20.193 8.771 -16.234 1.00 44.53 169 SER A CA 1
ATOM 1296 C C . SER A 1 169 ? -18.755 8.544 -15.736 1.00 44.53 169 SER A C 1
ATOM 1298 O O . SER A 1 169 ? -17.791 8.914 -16.409 1.00 44.53 169 SER A O 1
ATOM 1300 N N . TRP A 1 170 ? -18.581 7.915 -14.568 1.00 42.72 170 TRP A N 1
ATOM 1301 C CA . TRP A 1 170 ? -17.261 7.577 -14.019 1.00 42.72 170 TRP A CA 1
ATOM 1302 C C . TRP A 1 170 ? -16.685 6.289 -14.630 1.00 42.72 170 TRP A C 1
ATOM 1304 O O . TRP A 1 170 ? -15.509 6.250 -15.000 1.00 42.72 170 TRP A O 1
ATOM 1314 N N . ARG A 1 171 ? -17.530 5.269 -14.840 1.00 45.75 171 ARG A N 1
ATOM 1315 C CA . ARG A 1 171 ? -17.147 3.993 -15.471 1.00 45.75 171 ARG A CA 1
ATOM 1316 C C . ARG A 1 171 ? -16.702 4.181 -16.929 1.00 45.75 171 ARG A C 1
ATOM 1318 O O . ARG A 1 171 ? -15.739 3.546 -17.361 1.00 45.75 171 ARG A O 1
ATOM 1325 N N . ASP A 1 172 ? -17.320 5.119 -17.644 1.00 49.59 172 ASP A N 1
ATOM 1326 C CA . ASP A 1 172 ? -16.966 5.436 -19.032 1.00 49.59 172 ASP A CA 1
ATOM 1327 C C . ASP A 1 172 ? -15.651 6.231 -19.141 1.00 49.59 172 ASP A C 1
ATOM 1329 O O . ASP A 1 172 ? -14.909 6.064 -20.107 1.00 49.59 172 ASP A O 1
ATOM 1333 N N . LYS A 1 173 ? -15.292 7.036 -18.130 1.00 45.16 173 LYS A N 1
ATOM 1334 C CA . LYS A 1 173 ? -14.052 7.841 -18.123 1.00 45.16 173 LYS A CA 1
ATOM 1335 C C . LYS A 1 173 ? -12.808 7.040 -17.753 1.00 45.16 173 LYS A C 1
ATOM 1337 O O . LYS A 1 173 ? -11.764 7.242 -18.367 1.00 45.16 173 LYS A O 1
ATOM 1342 N N . VAL A 1 174 ? -12.919 6.093 -16.821 1.00 49.53 174 VAL A N 1
ATOM 1343 C CA . VAL A 1 174 ? -11.830 5.143 -16.529 1.00 49.53 174 VAL A CA 1
ATOM 1344 C C . VAL A 1 174 ? -11.647 4.173 -17.704 1.00 49.53 174 VAL A C 1
ATOM 1346 O O . VAL A 1 174 ? -10.517 3.906 -18.106 1.00 49.53 174 VAL A O 1
ATOM 1349 N N . SER A 1 175 ? -12.743 3.755 -18.353 1.00 42.25 175 SER A N 1
ATOM 1350 C CA . SER A 1 175 ? -12.690 2.932 -19.571 1.00 42.25 175 SER A CA 1
ATOM 1351 C C . SER A 1 175 ? -12.110 3.683 -20.780 1.00 42.25 175 SER A C 1
ATOM 1353 O O . SER A 1 175 ? -11.372 3.085 -21.559 1.00 42.25 175 SER A O 1
ATOM 1355 N N . GLN A 1 176 ? -12.357 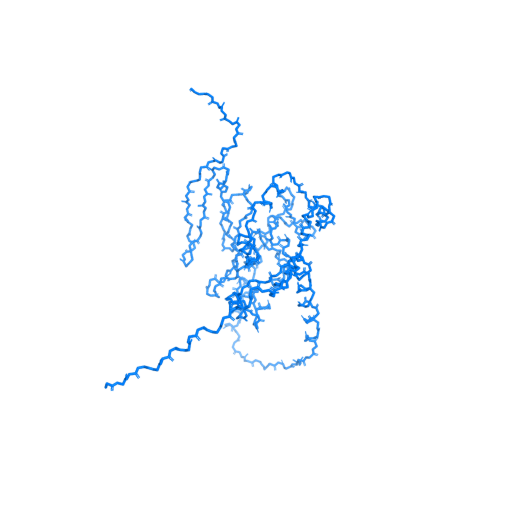4.990 -20.936 1.00 41.06 176 GLN A N 1
ATOM 1356 C CA . GLN A 1 176 ? -11.748 5.806 -22.000 1.00 41.06 176 GLN A CA 1
ATOM 1357 C C . GLN A 1 176 ? -10.270 6.128 -21.736 1.00 41.06 176 GLN A C 1
ATOM 1359 O O . GLN A 1 176 ? -9.475 6.099 -22.674 1.00 41.06 176 GLN A O 1
ATOM 1364 N N . TRP A 1 177 ? -9.873 6.367 -20.481 1.00 36.66 177 TRP A N 1
ATOM 1365 C CA . TRP A 1 177 ? -8.470 6.612 -20.116 1.00 36.66 177 TRP A CA 1
ATOM 1366 C C . TRP A 1 177 ? -7.597 5.365 -20.314 1.00 36.66 177 TRP A C 1
ATOM 1368 O O . TRP A 1 177 ? -6.496 5.457 -20.853 1.00 36.66 177 TRP A O 1
ATOM 1378 N N . TRP A 1 178 ? -8.128 4.182 -19.988 1.00 35.53 178 TRP A N 1
ATOM 1379 C CA . TRP A 1 178 ? -7.452 2.904 -20.225 1.00 35.53 178 TRP A CA 1
ATOM 1380 C C . TRP A 1 178 ? -7.443 2.513 -21.717 1.00 35.53 178 TRP A C 1
ATOM 1382 O O . TRP A 1 178 ? -6.450 1.988 -22.221 1.00 35.53 178 TRP A O 1
ATOM 1392 N N . SER A 1 179 ? -8.493 2.873 -22.468 1.00 38.25 179 SER A N 1
ATOM 1393 C CA . SER A 1 179 ? -8.570 2.633 -23.916 1.00 38.25 179 SER A CA 1
ATOM 1394 C C . SER A 1 179 ? -7.641 3.531 -24.744 1.00 38.25 179 SER A C 1
ATOM 1396 O O . SER A 1 179 ? -7.189 3.130 -25.810 1.00 38.25 179 SER A O 1
ATOM 1398 N N . HIS A 1 180 ? -7.291 4.734 -24.300 1.00 35.66 180 HIS A N 1
ATOM 1399 C CA . HIS A 1 180 ? -6.510 5.644 -25.148 1.00 35.66 180 HIS A CA 1
ATOM 1400 C C . HIS A 1 180 ? -4.987 5.388 -25.132 1.00 35.66 180 HIS A C 1
ATOM 1402 O O . HIS A 1 180 ? -4.278 5.945 -25.969 1.00 35.66 180 HIS A O 1
ATOM 1408 N N . PHE A 1 181 ? -4.479 4.551 -24.215 1.00 39.69 181 PHE A N 1
ATOM 1409 C CA . PHE A 1 181 ? -3.034 4.314 -24.042 1.00 39.69 181 PHE A CA 1
ATOM 1410 C C . PHE A 1 181 ? -2.545 2.907 -24.438 1.00 39.69 181 PHE A C 1
ATOM 1412 O O . PHE A 1 181 ? -1.351 2.752 -24.685 1.00 39.69 181 PHE A O 1
ATOM 1419 N N . PHE A 1 182 ? -3.430 1.902 -24.559 1.00 37.66 182 PHE A N 1
ATOM 1420 C CA . PHE A 1 182 ? -3.035 0.503 -24.836 1.00 37.66 182 PHE A CA 1
ATOM 1421 C C . PHE A 1 182 ? -3.634 -0.143 -26.101 1.00 37.66 182 PHE A C 1
ATOM 1423 O O . PHE A 1 182 ? -3.366 -1.314 -26.367 1.00 37.66 182 PHE A O 1
ATOM 1430 N N . HIS A 1 183 ? -4.385 0.572 -26.948 1.00 36.84 183 HIS A N 1
ATOM 1431 C CA . HIS A 1 183 ? -4.880 -0.019 -28.201 1.00 36.84 183 HIS A CA 1
ATOM 1432 C C . HIS A 1 183 ? -3.819 -0.035 -29.311 1.00 36.84 183 HIS A C 1
ATOM 1434 O O . HIS A 1 183 ? -3.795 0.800 -30.211 1.00 36.84 183 HIS A O 1
ATOM 1440 N N . SER A 1 184 ? -3.008 -1.091 -29.307 1.00 34.25 184 SER A N 1
ATOM 1441 C CA . SER A 1 184 ? -2.664 -1.821 -30.530 1.00 34.25 184 SER A CA 1
ATOM 1442 C C . SER A 1 184 ? -2.869 -3.325 -30.296 1.00 34.25 184 SER A C 1
ATOM 1444 O O . SER A 1 184 ? -1.946 -4.048 -29.949 1.00 34.25 184 SER A O 1
ATOM 1446 N N . LYS A 1 185 ? -4.127 -3.731 -30.541 1.00 33.25 185 LYS A N 1
ATOM 1447 C CA . LYS A 1 185 ? -4.750 -5.073 -30.648 1.00 33.25 185 LYS A CA 1
ATOM 1448 C C . LYS A 1 185 ? -4.910 -5.953 -29.379 1.00 33.25 185 LYS A C 1
ATOM 1450 O O . LYS A 1 185 ? -3.975 -6.093 -28.604 1.00 33.25 185 LYS A O 1
ATOM 1455 N N . PRO A 1 186 ? -6.093 -6.591 -29.195 1.00 37.88 186 PRO A N 1
ATOM 1456 C CA . PRO A 1 186 ? -6.439 -7.351 -27.989 1.00 37.88 186 PRO A CA 1
ATOM 1457 C C . PRO A 1 186 ? -5.971 -8.820 -28.032 1.00 37.88 186 PRO A C 1
ATOM 1459 O O . PRO A 1 186 ? -5.931 -9.432 -29.101 1.00 37.88 186 PRO A O 1
ATOM 1462 N N . ALA A 1 187 ? -5.705 -9.403 -26.855 1.00 30.64 187 ALA A N 1
ATOM 1463 C CA . ALA A 1 187 ? -5.512 -10.844 -26.626 1.00 30.64 187 ALA A CA 1
ATOM 1464 C C . ALA A 1 187 ? -6.720 -11.462 -25.863 1.00 30.64 187 ALA A C 1
ATOM 1466 O O . ALA A 1 187 ? -7.479 -10.721 -25.234 1.00 30.64 187 ALA A O 1
ATOM 1467 N N . PRO A 1 188 ? -6.970 -12.789 -25.947 1.00 36.47 188 PRO A N 1
ATOM 1468 C CA . PRO A 1 188 ? -8.323 -13.348 -25.832 1.00 36.47 188 PRO A CA 1
ATOM 1469 C C . PRO A 1 188 ? -8.792 -13.767 -24.419 1.00 36.47 188 PRO A C 1
ATOM 1471 O O . PRO A 1 188 ? -8.168 -14.556 -23.719 1.00 36.47 188 PRO A O 1
ATOM 1474 N N . SER A 1 189 ? -9.974 -13.256 -24.062 1.00 44.22 189 SER A N 1
ATOM 1475 C CA . SER A 1 189 ? -11.187 -13.906 -23.511 1.00 44.22 189 SER A CA 1
ATOM 1476 C C . SER A 1 189 ? -11.163 -15.012 -22.432 1.00 44.22 189 SER A C 1
ATOM 1478 O O . SER A 1 189 ? -12.144 -15.753 -22.355 1.00 44.22 189 SER A O 1
ATOM 1480 N N . SER A 1 190 ? -10.175 -15.117 -21.539 1.00 42.25 190 SER A N 1
ATOM 1481 C CA . SER A 1 190 ? -10.347 -15.919 -20.298 1.00 42.25 190 SER A CA 1
ATOM 1482 C C . SER A 1 190 ? -10.227 -15.132 -18.987 1.00 42.25 190 SER A C 1
ATOM 1484 O O . SER A 1 190 ? -10.602 -15.648 -17.938 1.00 42.25 190 SER A O 1
ATOM 1486 N N . ALA A 1 191 ? -9.784 -13.871 -19.028 1.00 42.09 191 ALA A N 1
ATOM 1487 C CA . ALA A 1 191 ? -9.625 -13.024 -17.837 1.00 42.09 191 ALA A CA 1
ATOM 1488 C C . ALA A 1 191 ? -10.929 -12.332 -17.372 1.00 42.09 191 ALA A C 1
ATOM 1490 O O . ALA A 1 191 ? -11.031 -11.890 -16.229 1.00 42.09 191 ALA A O 1
ATOM 1491 N N . HIS A 1 192 ? -11.962 -12.275 -18.220 1.00 38.88 192 HIS A N 1
ATOM 1492 C CA . HIS A 1 192 ? -13.190 -11.524 -17.922 1.00 38.88 192 HIS A CA 1
ATOM 1493 C C . HIS A 1 192 ? -14.109 -12.185 -16.882 1.00 38.88 192 HIS A C 1
ATOM 1495 O O . HIS A 1 192 ? -14.810 -11.480 -16.160 1.00 38.88 192 HIS A O 1
ATOM 1501 N N . ALA A 1 193 ? -14.065 -13.512 -16.725 1.00 32.59 193 ALA A N 1
ATOM 1502 C CA . ALA A 1 193 ? -14.970 -14.220 -15.814 1.00 32.59 193 ALA A CA 1
ATOM 1503 C C . ALA A 1 193 ? -14.652 -13.993 -14.320 1.00 32.59 193 ALA A C 1
ATOM 1505 O O . ALA A 1 193 ? -15.549 -14.067 -13.483 1.00 32.59 193 ALA A O 1
ATOM 1506 N N . ALA A 1 194 ? -13.397 -13.681 -13.971 1.00 39.75 194 ALA A N 1
ATOM 1507 C CA . ALA A 1 194 ? -12.995 -13.428 -12.584 1.00 39.75 194 ALA A CA 1
ATOM 1508 C C . ALA A 1 194 ? -13.252 -11.974 -12.138 1.00 39.75 194 ALA A C 1
ATOM 1510 O O . ALA A 1 194 ? -13.489 -11.721 -10.959 1.00 39.75 194 ALA A O 1
ATOM 1511 N N . ALA A 1 195 ? -13.254 -11.020 -13.076 1.00 39.50 195 ALA A N 1
ATOM 1512 C CA . ALA A 1 195 ? -13.492 -9.605 -12.789 1.00 39.50 195 ALA A CA 1
ATOM 1513 C C . ALA A 1 195 ? -14.989 -9.271 -12.607 1.00 39.50 195 ALA A C 1
ATOM 1515 O O . ALA A 1 195 ? -15.345 -8.366 -11.851 1.00 39.50 195 ALA A O 1
ATOM 1516 N N . GLU A 1 196 ? -15.882 -10.018 -13.264 1.00 36.47 196 GLU A N 1
ATOM 1517 C CA . GLU A 1 196 ? -17.314 -9.701 -13.334 1.00 36.47 196 GLU A CA 1
ATOM 1518 C C . GLU A 1 196 ? -18.103 -10.090 -12.065 1.00 36.47 196 GLU A C 1
ATOM 1520 O O . GLU A 1 196 ? -19.082 -9.429 -11.711 1.00 36.47 196 GLU A O 1
ATOM 1525 N N . ALA A 1 197 ? -17.635 -11.083 -11.299 1.00 37.75 197 ALA A N 1
ATOM 1526 C CA . ALA A 1 197 ? -18.249 -11.470 -10.022 1.00 37.75 197 ALA A CA 1
ATOM 1527 C C . ALA A 1 197 ? -18.075 -10.409 -8.909 1.00 37.75 197 ALA A C 1
ATOM 1529 O O . ALA A 1 197 ? -18.833 -10.392 -7.938 1.00 37.75 197 ALA A O 1
ATOM 1530 N N . THR A 1 198 ? -17.123 -9.486 -9.066 1.00 43.91 198 THR A N 1
ATOM 1531 C CA . THR A 1 198 ? -16.776 -8.459 -8.067 1.00 43.91 198 THR A CA 1
ATOM 1532 C C . THR A 1 198 ? -17.631 -7.185 -8.199 1.00 43.91 198 THR A C 1
ATOM 1534 O O . THR A 1 198 ? -17.733 -6.396 -7.260 1.00 43.91 198 THR A O 1
ATOM 1537 N N . ALA A 1 199 ? -18.313 -6.980 -9.332 1.00 42.31 199 ALA A N 1
ATOM 1538 C CA . ALA A 1 199 ? -18.842 -5.666 -9.716 1.00 42.31 199 ALA A CA 1
ATOM 1539 C C . ALA A 1 199 ? -20.271 -5.320 -9.235 1.00 42.31 199 ALA A C 1
ATOM 1541 O O . ALA A 1 199 ? -20.683 -4.172 -9.387 1.00 42.31 199 ALA A O 1
ATOM 1542 N N . LYS A 1 200 ? -21.053 -6.248 -8.654 1.00 36.34 200 LYS A N 1
ATOM 1543 C CA . LYS A 1 200 ? -22.486 -5.993 -8.347 1.00 36.34 200 LYS A CA 1
ATOM 1544 C C . LYS A 1 200 ? -22.864 -5.784 -6.868 1.00 36.34 200 LYS A C 1
ATOM 1546 O O . LYS A 1 200 ? -24.019 -5.470 -6.613 1.00 36.34 200 LYS A O 1
ATOM 1551 N N . VAL A 1 201 ? -21.942 -5.903 -5.899 1.00 42.34 201 VAL A N 1
ATOM 1552 C CA . VAL A 1 201 ? -22.275 -5.810 -4.445 1.00 42.34 201 VAL A CA 1
ATOM 1553 C C . VAL A 1 201 ? -21.310 -4.931 -3.601 1.00 42.34 201 VAL A C 1
ATOM 1555 O O . VAL A 1 201 ? -21.526 -4.749 -2.408 1.00 42.34 201 VAL A O 1
ATOM 1558 N N . GLY A 1 202 ? -20.227 -4.371 -4.152 1.00 46.94 202 GLY A N 1
ATOM 1559 C CA . GLY A 1 202 ? -18.984 -4.259 -3.364 1.00 46.94 202 GLY A CA 1
ATOM 1560 C C . GLY A 1 202 ? -18.399 -2.902 -2.949 1.00 46.94 202 GLY A C 1
ATOM 1561 O O . GLY A 1 202 ? -17.306 -2.942 -2.401 1.00 46.94 202 GLY A O 1
ATOM 1562 N N . ALA A 1 203 ? -19.014 -1.737 -3.191 1.00 43.06 203 ALA A N 1
ATOM 1563 C CA . ALA A 1 203 ? -18.348 -0.453 -2.889 1.00 43.06 203 ALA A CA 1
ATOM 1564 C C . ALA A 1 203 ? -18.562 0.025 -1.439 1.00 43.06 203 ALA A C 1
ATOM 1566 O O . ALA A 1 203 ? -17.603 0.140 -0.686 1.00 43.06 203 ALA A O 1
ATOM 1567 N N . GLU A 1 204 ? -19.812 0.214 -1.010 1.00 48.12 204 GLU A N 1
ATOM 1568 C CA . GLU A 1 204 ? -20.138 0.607 0.378 1.00 48.12 204 GLU A CA 1
ATOM 1569 C C . GLU A 1 204 ? -19.963 -0.553 1.375 1.00 48.12 204 GLU A C 1
ATOM 1571 O O . GLU A 1 204 ? -19.858 -0.353 2.575 1.00 48.12 204 GLU A O 1
ATOM 1576 N N . ASN A 1 205 ? -19.859 -1.786 0.870 1.00 67.56 205 ASN A N 1
ATOM 1577 C CA . ASN A 1 205 ? -19.688 -2.990 1.679 1.00 67.56 205 ASN A CA 1
ATOM 1578 C C . ASN A 1 205 ? -18.213 -3.239 2.056 1.00 67.56 205 ASN A C 1
ATOM 1580 O O . ASN A 1 205 ? -17.931 -4.034 2.950 1.00 67.56 205 ASN A O 1
ATOM 1584 N N . LEU A 1 206 ? -17.234 -2.653 1.356 1.00 80.81 206 LEU A N 1
ATOM 1585 C CA . LEU A 1 206 ? -15.831 -3.029 1.570 1.00 80.81 206 LEU A CA 1
ATOM 1586 C C . LEU A 1 206 ? -15.278 -2.486 2.896 1.00 80.81 206 LEU A C 1
ATOM 1588 O O . LEU A 1 206 ? -14.580 -3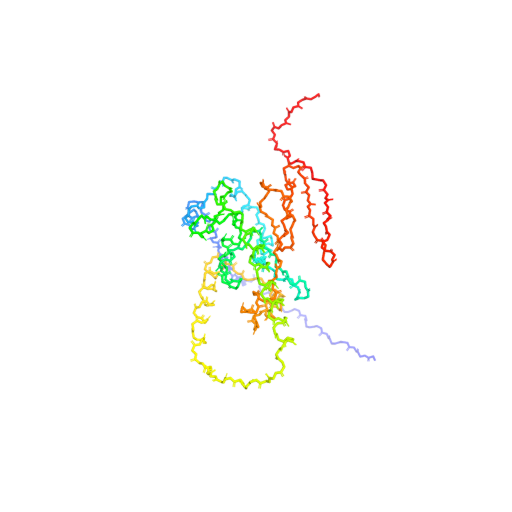.217 3.594 1.00 80.81 206 LEU A O 1
ATOM 1592 N N . ASP A 1 207 ? -15.650 -1.262 3.275 1.00 84.62 207 ASP A N 1
ATOM 1593 C CA . ASP A 1 207 ? -15.243 -0.618 4.533 1.00 84.62 207 ASP A CA 1
ATOM 1594 C C . ASP A 1 207 ? -15.739 -1.348 5.797 1.00 84.62 207 ASP A C 1
ATOM 1596 O O . ASP A 1 207 ? -15.089 -1.280 6.844 1.00 84.62 207 ASP A O 1
ATOM 1600 N N . ASP A 1 208 ? -16.850 -2.086 5.698 1.00 85.69 208 ASP A N 1
ATOM 1601 C CA . ASP A 1 208 ? -17.385 -2.921 6.785 1.00 85.69 208 ASP A CA 1
ATOM 1602 C C . ASP A 1 208 ? -16.782 -4.333 6.791 1.00 85.69 208 ASP A C 1
ATOM 1604 O O . ASP A 1 208 ? -16.664 -4.996 7.832 1.00 85.69 208 ASP A O 1
ATOM 1608 N N . GLN A 1 209 ? -16.385 -4.820 5.615 1.00 88.12 209 GLN A N 1
ATOM 1609 C CA . GLN A 1 209 ? -15.821 -6.154 5.436 1.00 88.12 209 GLN A CA 1
ATOM 1610 C C . GLN A 1 209 ? -14.318 -6.210 5.679 1.00 88.12 209 GLN A C 1
ATOM 1612 O O . GLN A 1 209 ? -13.822 -7.292 5.971 1.00 88.12 209 GLN A O 1
ATOM 1617 N N . VAL A 1 210 ? -13.600 -5.096 5.561 1.00 94.62 210 VAL A N 1
ATOM 1618 C CA . VAL A 1 210 ? -12.144 -5.042 5.702 1.00 94.62 210 VAL A CA 1
ATOM 1619 C C . VAL A 1 210 ? -11.773 -4.349 7.002 1.00 94.62 210 VAL A C 1
ATOM 1621 O O . VAL A 1 210 ? -12.143 -3.205 7.249 1.00 94.62 210 VAL A O 1
ATOM 1624 N N . ASP A 1 211 ? -10.981 -5.029 7.823 1.00 96.31 211 ASP A N 1
ATOM 1625 C CA . ASP A 1 211 ? -10.302 -4.405 8.954 1.00 96.31 211 ASP A CA 1
ATOM 1626 C C . ASP A 1 211 ? -8.779 -4.496 8.879 1.00 96.31 211 ASP A C 1
ATOM 1628 O O . ASP A 1 211 ? -8.101 -3.683 9.509 1.00 96.31 211 ASP A O 1
ATOM 1632 N N . ARG A 1 212 ? -8.235 -5.409 8.069 1.00 98.00 212 ARG A N 1
ATOM 1633 C CA . ARG A 1 212 ? -6.792 -5.617 7.925 1.00 98.00 212 ARG A CA 1
ATOM 1634 C C . ARG A 1 212 ? -6.272 -5.166 6.568 1.00 98.00 212 ARG A C 1
ATOM 1636 O O . ARG A 1 212 ? -6.808 -5.561 5.536 1.00 98.00 212 ARG A O 1
ATOM 1643 N N . ILE A 1 213 ? -5.172 -4.417 6.573 1.00 98.50 213 ILE A N 1
ATOM 1644 C CA . ILE A 1 213 ? -4.450 -4.022 5.357 1.00 98.50 213 ILE A CA 1
ATOM 1645 C C . ILE A 1 213 ? -3.091 -4.722 5.311 1.00 98.50 213 ILE A C 1
ATOM 1647 O O . ILE A 1 213 ? -2.257 -4.529 6.195 1.00 98.50 213 ILE A O 1
ATOM 1651 N N . ILE A 1 214 ? -2.852 -5.515 4.272 1.00 98.75 214 ILE A N 1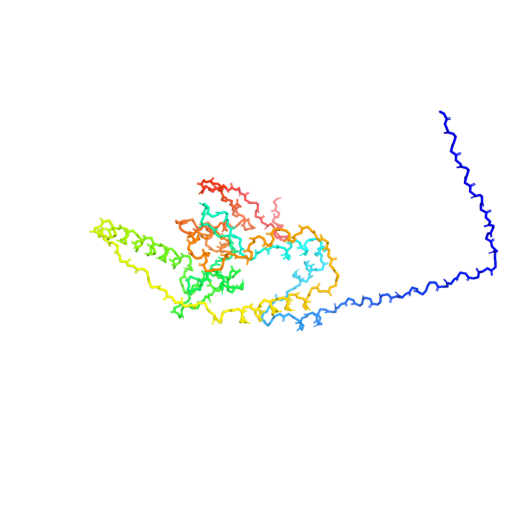
ATOM 1652 C CA . ILE A 1 214 ? -1.570 -6.174 4.000 1.00 98.75 214 ILE A CA 1
ATOM 1653 C C . ILE A 1 214 ? -0.852 -5.360 2.923 1.00 98.75 214 ILE A C 1
ATOM 1655 O O . ILE A 1 214 ? -1.447 -5.053 1.890 1.00 98.75 214 ILE A O 1
ATOM 1659 N N . TYR A 1 215 ? 0.402 -4.981 3.165 1.00 98.69 215 TYR A N 1
ATOM 1660 C CA . TYR A 1 215 ? 1.120 -4.041 2.306 1.00 98.69 215 TYR A CA 1
ATOM 1661 C C . TYR A 1 215 ? 2.632 -4.287 2.257 1.00 98.69 215 TYR A C 1
ATOM 1663 O O . TYR A 1 215 ? 3.178 -5.078 3.026 1.00 98.69 215 TYR A O 1
ATOM 1671 N N . GLY A 1 216 ? 3.318 -3.604 1.339 1.00 97.69 216 GLY A N 1
ATOM 1672 C CA . GLY A 1 216 ? 4.774 -3.609 1.189 1.00 97.69 216 GLY A CA 1
ATOM 1673 C C . GLY A 1 216 ? 5.319 -2.185 1.061 1.00 97.69 216 GLY A C 1
ATOM 1674 O O . GLY A 1 216 ? 5.018 -1.340 1.903 1.00 97.69 216 GLY A O 1
ATOM 1675 N N . HIS A 1 217 ? 6.107 -1.925 0.009 1.00 97.75 217 HIS A N 1
ATOM 1676 C CA . HIS A 1 217 ? 6.576 -0.604 -0.459 1.00 97.75 217 HIS A CA 1
ATOM 1677 C C . HIS A 1 217 ? 7.547 0.170 0.454 1.00 97.75 217 HIS A C 1
ATOM 1679 O O . HIS A 1 217 ? 8.462 0.859 -0.023 1.00 97.75 217 HIS A O 1
ATOM 1685 N N . ASP A 1 218 ? 7.324 0.153 1.769 1.00 96.12 218 ASP A N 1
ATOM 1686 C CA . ASP A 1 218 ? 8.104 0.902 2.745 1.00 96.12 218 ASP A CA 1
ATOM 1687 C C . ASP A 1 218 ? 9.257 0.088 3.326 1.00 96.12 218 ASP A C 1
ATOM 1689 O O . ASP A 1 218 ? 9.424 0.012 4.542 1.00 96.12 218 ASP A O 1
ATOM 1693 N N . ALA A 1 219 ? 10.125 -0.418 2.443 1.00 95.38 219 ALA A N 1
ATOM 1694 C CA . ALA A 1 219 ? 11.427 -0.989 2.781 1.00 95.38 219 ALA A CA 1
ATOM 1695 C C . ALA A 1 219 ? 12.145 -0.149 3.846 1.00 95.38 219 ALA A C 1
ATOM 1697 O O . ALA A 1 219 ? 12.722 -0.675 4.785 1.00 95.38 219 ALA A O 1
ATOM 1698 N N . GLY A 1 220 ? 12.049 1.185 3.799 1.00 93.94 220 GLY A N 1
ATOM 1699 C CA . GLY A 1 220 ? 12.623 2.090 4.799 1.00 93.94 220 GLY A CA 1
ATOM 1700 C C . GLY A 1 220 ? 12.187 1.837 6.251 1.00 93.94 220 GLY A C 1
ATOM 1701 O O . GLY A 1 220 ? 12.950 2.175 7.153 1.00 93.94 220 GLY A O 1
ATOM 1702 N N . ARG A 1 221 ? 11.035 1.203 6.488 1.00 95.56 221 ARG A N 1
ATOM 1703 C CA . ARG A 1 221 ? 10.567 0.757 7.812 1.00 95.56 221 ARG A CA 1
ATOM 1704 C C . ARG A 1 221 ? 10.748 -0.737 8.072 1.00 95.56 221 ARG A C 1
ATOM 1706 O O . ARG A 1 221 ? 10.755 -1.115 9.235 1.00 95.56 221 ARG A O 1
ATOM 1713 N N . GLY A 1 222 ? 10.978 -1.544 7.040 1.00 97.00 222 GLY A N 1
ATOM 1714 C CA . GLY A 1 222 ? 11.142 -2.989 7.187 1.00 97.00 222 GLY A CA 1
ATOM 1715 C C . GLY A 1 222 ? 9.819 -3.701 7.488 1.00 97.00 222 GLY A C 1
ATOM 1716 O O . GLY A 1 222 ? 8.737 -3.131 7.324 1.00 97.00 222 GLY A O 1
ATOM 1717 N N . LEU A 1 223 ? 9.926 -4.936 7.986 1.00 97.81 223 LEU A N 1
ATOM 1718 C CA . LEU A 1 223 ? 8.792 -5.724 8.467 1.00 97.81 223 LEU A CA 1
ATOM 1719 C C . LEU A 1 223 ? 8.064 -4.976 9.601 1.00 97.81 223 LEU A C 1
ATOM 1721 O O . LEU A 1 223 ? 8.666 -4.637 10.620 1.00 97.81 223 LEU A O 1
ATOM 1725 N N . ASN A 1 224 ? 6.769 -4.711 9.428 1.00 97.44 224 ASN A N 1
ATOM 1726 C CA . ASN A 1 224 ? 5.951 -3.923 10.354 1.00 97.44 224 ASN A CA 1
ATOM 1727 C C . ASN A 1 224 ? 4.592 -4.602 10.547 1.00 97.44 224 ASN A C 1
ATOM 1729 O O . ASN A 1 224 ? 3.617 -4.304 9.854 1.00 97.44 224 ASN A O 1
ATOM 1733 N N . LEU A 1 225 ? 4.551 -5.554 11.477 1.00 97.75 225 LEU A N 1
ATOM 1734 C CA . LEU A 1 225 ? 3.361 -6.341 11.786 1.00 97.75 225 LEU A CA 1
ATOM 1735 C C . LEU A 1 225 ? 2.617 -5.731 12.969 1.00 97.75 225 LEU A C 1
ATOM 1737 O O . LEU A 1 225 ? 3.182 -5.513 14.040 1.00 97.75 225 LEU A O 1
ATOM 1741 N N . ARG A 1 226 ? 1.331 -5.465 12.772 1.00 96.88 226 ARG A N 1
ATOM 1742 C CA . ARG A 1 226 ? 0.420 -4.912 13.774 1.00 96.88 226 ARG A CA 1
ATOM 1743 C C . ARG A 1 226 ? -0.940 -5.583 13.647 1.00 96.88 226 ARG A C 1
ATOM 1745 O O . ARG A 1 226 ? -1.182 -6.335 12.709 1.00 96.88 226 ARG A O 1
ATOM 1752 N N . HIS A 1 227 ? -1.857 -5.274 14.559 1.00 95.69 227 HIS A N 1
ATOM 1753 C CA . HIS A 1 227 ? -3.145 -5.963 14.622 1.00 95.69 227 HIS A CA 1
ATOM 1754 C C . HIS A 1 227 ? -3.988 -5.795 13.342 1.00 95.69 227 HIS A C 1
ATOM 1756 O O . HIS A 1 227 ? -4.441 -6.787 12.778 1.00 95.69 227 HIS A O 1
ATOM 1762 N N . TYR A 1 228 ? -4.142 -4.560 12.853 1.00 97.88 228 TYR A N 1
ATOM 1763 C CA . TYR A 1 228 ? -4.901 -4.245 11.630 1.00 97.88 228 TYR A CA 1
ATOM 1764 C C . TYR A 1 228 ? -4.053 -3.948 10.381 1.00 97.88 228 TYR A C 1
ATOM 1766 O O . TYR A 1 228 ? -4.597 -3.611 9.334 1.00 97.88 228 TYR A O 1
ATOM 1774 N N . THR A 1 229 ? -2.722 -4.024 10.459 1.00 98.38 229 THR A N 1
ATOM 1775 C CA . THR A 1 229 ? -1.848 -3.659 9.332 1.00 98.38 229 THR A CA 1
ATOM 1776 C C . THR A 1 229 ? -0.617 -4.555 9.307 1.00 98.38 229 THR A C 1
ATOM 1778 O O . THR A 1 229 ? 0.079 -4.655 10.317 1.00 98.38 229 THR A O 1
ATOM 1781 N N . MET A 1 230 ? -0.319 -5.164 8.164 1.00 98.50 230 MET A N 1
ATOM 1782 C CA . MET A 1 230 ? 0.780 -6.115 7.995 1.00 98.50 230 MET A CA 1
ATOM 1783 C C . MET A 1 230 ? 1.704 -5.650 6.869 1.00 98.50 230 MET A C 1
ATOM 1785 O O . MET A 1 230 ? 1.442 -5.916 5.699 1.00 98.50 230 MET A O 1
ATOM 1789 N N . GLY A 1 231 ? 2.770 -4.934 7.223 1.00 98.50 231 GLY A N 1
ATOM 1790 C CA . GLY A 1 231 ? 3.797 -4.483 6.286 1.00 98.50 231 GLY A CA 1
ATOM 1791 C C . GLY A 1 231 ? 4.875 -5.546 6.111 1.00 98.50 231 GLY A C 1
ATOM 1792 O O . GLY A 1 231 ? 5.565 -5.849 7.079 1.00 98.50 231 GLY A O 1
ATOM 1793 N N . LEU A 1 232 ? 5.024 -6.091 4.902 1.00 98.69 232 LEU A N 1
ATOM 1794 C CA . LEU A 1 232 ? 5.871 -7.254 4.593 1.00 98.69 232 LEU A CA 1
ATOM 1795 C C . LEU A 1 232 ? 7.195 -6.907 3.890 1.00 98.69 232 LEU A C 1
ATOM 1797 O O . LEU A 1 232 ? 7.977 -7.802 3.583 1.00 98.69 232 LEU A O 1
ATOM 1801 N N . ASP A 1 233 ? 7.464 -5.627 3.621 1.00 98.19 233 ASP A N 1
ATOM 1802 C CA . ASP A 1 233 ? 8.673 -5.193 2.909 1.00 98.19 233 ASP A CA 1
ATOM 1803 C C . ASP A 1 233 ? 9.914 -5.222 3.819 1.00 98.19 233 ASP A C 1
ATOM 1805 O O . ASP A 1 233 ? 10.320 -4.221 4.412 1.00 98.19 233 ASP A O 1
ATOM 1809 N N . SER A 1 234 ? 10.516 -6.404 3.934 1.00 97.44 234 SER A N 1
ATOM 1810 C CA . SER A 1 234 ? 11.706 -6.710 4.735 1.00 97.44 234 SER A CA 1
ATOM 1811 C C . SER A 1 234 ? 13.034 -6.488 3.994 1.00 97.44 234 SER A C 1
ATOM 1813 O O . SER A 1 234 ? 14.080 -6.958 4.444 1.00 97.44 234 SER A O 1
ATOM 1815 N N . ARG A 1 235 ? 13.025 -5.681 2.918 1.00 96.12 235 ARG A N 1
ATOM 1816 C CA . ARG A 1 235 ? 14.218 -5.226 2.171 1.00 96.12 235 ARG A CA 1
ATOM 1817 C C . ARG A 1 235 ? 15.008 -6.323 1.444 1.00 96.12 235 ARG A C 1
ATOM 1819 O O . ARG A 1 235 ? 16.232 -6.225 1.358 1.00 96.12 235 ARG A O 1
ATOM 1826 N N . CYS A 1 236 ? 14.350 -7.339 0.889 1.00 95.75 236 CYS A N 1
ATOM 1827 C CA . CYS A 1 236 ? 15.018 -8.445 0.183 1.00 95.75 236 CYS A CA 1
ATOM 1828 C C . CYS A 1 236 ? 16.129 -7.990 -0.787 1.00 95.75 236 CYS A C 1
ATOM 1830 O O . CYS A 1 236 ? 17.260 -8.461 -0.698 1.00 95.75 236 CYS A O 1
ATOM 1832 N N . VAL A 1 237 ? 15.839 -7.031 -1.679 1.00 92.12 237 VAL A N 1
ATOM 1833 C CA . VAL A 1 237 ? 16.791 -6.576 -2.717 1.00 92.12 237 VAL A CA 1
ATOM 1834 C C . VAL A 1 237 ? 18.077 -5.962 -2.142 1.00 92.12 237 VAL A C 1
ATOM 1836 O O . VAL A 1 237 ? 19.141 -6.066 -2.755 1.00 92.12 237 VAL A O 1
ATOM 1839 N N . ASP A 1 238 ? 17.994 -5.392 -0.938 1.00 92.06 238 ASP A N 1
ATOM 1840 C CA . ASP A 1 238 ? 19.114 -4.770 -0.228 1.00 92.06 238 ASP A CA 1
ATOM 1841 C C . ASP A 1 238 ? 19.832 -5.754 0.720 1.00 92.06 238 ASP A C 1
ATOM 1843 O O . ASP A 1 238 ? 20.664 -5.342 1.530 1.00 92.06 238 ASP A O 1
ATOM 1847 N N . GLY A 1 239 ? 19.536 -7.057 0.620 1.00 93.75 239 GLY A N 1
ATOM 1848 C CA . GLY A 1 239 ? 20.122 -8.110 1.456 1.00 93.75 239 GLY A CA 1
ATOM 1849 C C . GLY A 1 239 ? 19.385 -8.355 2.774 1.00 93.75 239 GLY A C 1
ATOM 1850 O O . GLY A 1 239 ? 19.945 -8.967 3.680 1.00 93.75 239 GLY A O 1
ATOM 1851 N N . GLY A 1 240 ? 18.151 -7.863 2.906 1.00 96.31 240 GLY A N 1
ATOM 1852 C CA . GLY A 1 240 ? 17.244 -8.262 3.978 1.00 96.31 240 GLY A CA 1
ATOM 1853 C C . GLY A 1 240 ? 16.611 -9.628 3.706 1.00 96.31 240 GLY A C 1
ATOM 1854 O O . GLY A 1 240 ? 17.248 -10.536 3.174 1.00 96.31 240 GLY A O 1
ATOM 1855 N N . GLU A 1 241 ? 15.331 -9.762 4.024 1.00 97.69 241 GLU A N 1
ATOM 1856 C CA . GLU A 1 241 ? 14.576 -10.997 3.797 1.00 97.69 241 GLU A CA 1
ATOM 1857 C C . GLU A 1 241 ? 13.487 -10.799 2.741 1.00 97.69 241 GLU A C 1
ATOM 1859 O O . GLU A 1 241 ? 13.087 -9.673 2.436 1.00 97.69 241 GLU A O 1
ATOM 1864 N N . LEU A 1 242 ? 12.999 -11.907 2.186 1.00 98.19 242 LEU A N 1
ATOM 1865 C CA . LEU A 1 242 ? 11.719 -11.976 1.494 1.00 98.19 242 LEU A CA 1
ATOM 1866 C C . LEU A 1 242 ? 10.704 -12.604 2.446 1.00 98.19 242 LEU A C 1
ATOM 1868 O O . LEU A 1 242 ? 10.789 -13.798 2.739 1.00 98.19 242 LEU A O 1
ATOM 1872 N N . THR A 1 243 ? 9.760 -11.796 2.927 1.00 98.62 243 THR A N 1
ATOM 1873 C CA . THR A 1 243 ? 8.744 -12.230 3.892 1.00 98.62 243 THR A CA 1
ATOM 1874 C C . THR A 1 243 ? 7.387 -12.437 3.225 1.00 98.62 243 THR A C 1
ATOM 1876 O O . THR A 1 243 ? 6.886 -11.567 2.514 1.00 98.62 243 THR A O 1
ATOM 1879 N N . ALA A 1 244 ? 6.765 -13.578 3.505 1.00 98.38 244 ALA A N 1
ATOM 1880 C CA . ALA A 1 244 ? 5.394 -13.905 3.139 1.00 98.38 244 ALA A CA 1
ATOM 1881 C C . ALA A 1 244 ? 4.510 -14.005 4.391 1.00 98.38 244 ALA A C 1
ATOM 1883 O O . ALA A 1 244 ? 4.995 -14.338 5.471 1.00 98.38 244 ALA A O 1
ATOM 1884 N N . LEU A 1 245 ? 3.209 -13.747 4.234 1.00 98.31 245 LEU A N 1
ATOM 1885 C CA . LEU A 1 245 ? 2.184 -13.926 5.266 1.00 98.31 245 LEU A CA 1
ATOM 1886 C C . LEU A 1 245 ? 1.244 -15.065 4.854 1.00 98.31 245 LEU A C 1
ATOM 1888 O O . LEU A 1 245 ? 0.648 -15.014 3.779 1.00 98.31 245 LEU A O 1
ATOM 1892 N N . ILE A 1 246 ? 1.100 -16.079 5.705 1.00 97.31 246 ILE A N 1
ATOM 1893 C CA . ILE A 1 246 ? 0.257 -17.254 5.459 1.00 97.31 246 ILE A CA 1
ATOM 1894 C C . ILE A 1 246 ? -1.154 -17.002 6.005 1.00 97.31 246 ILE A C 1
ATOM 1896 O O . ILE A 1 246 ? -1.331 -16.635 7.168 1.00 97.31 246 ILE A O 1
ATOM 1900 N N . VAL A 1 247 ? -2.175 -17.216 5.167 1.00 93.56 247 VAL A N 1
ATOM 1901 C CA . VAL A 1 247 ? -3.598 -17.076 5.521 1.00 93.56 247 VAL A CA 1
ATOM 1902 C C . VAL A 1 247 ? -4.364 -18.338 5.079 1.00 93.56 247 VAL A C 1
ATOM 1904 O O . VAL A 1 247 ? -4.270 -18.698 3.905 1.00 93.56 247 VAL A O 1
ATOM 1907 N N . PRO A 1 248 ? -5.148 -18.996 5.964 1.00 90.94 248 PRO A N 1
ATOM 1908 C CA . PRO A 1 248 ? -5.336 -18.685 7.386 1.00 90.94 248 PRO A CA 1
ATOM 1909 C C . PRO A 1 248 ? -4.081 -18.993 8.221 1.00 90.94 248 PRO A C 1
ATOM 1911 O O . PRO A 1 248 ? -3.297 -19.862 7.866 1.00 90.94 248 PRO A O 1
ATOM 1914 N N . GLY A 1 249 ? -3.908 -18.281 9.337 1.00 92.69 249 GLY A N 1
ATOM 1915 C CA . GLY A 1 249 ? -2.784 -18.461 10.270 1.00 92.69 249 GLY A CA 1
ATOM 1916 C C . GLY A 1 249 ? -2.206 -17.130 10.735 1.00 92.69 249 GLY A C 1
ATOM 1917 O O . GLY A 1 249 ? -1.944 -16.950 11.917 1.00 92.69 249 GLY A O 1
ATOM 1918 N N . TRP A 1 250 ? -2.129 -16.154 9.825 1.00 95.44 250 TRP A N 1
ATOM 1919 C CA . TRP A 1 250 ? -1.526 -14.840 10.079 1.00 95.44 250 TRP A CA 1
ATOM 1920 C C . TRP A 1 250 ? -0.066 -14.936 10.541 1.00 95.44 250 TRP A C 1
ATOM 1922 O O . TRP A 1 250 ? 0.427 -14.068 11.257 1.00 95.44 250 TRP A O 1
ATOM 1932 N N . GLU A 1 251 ? 0.617 -15.992 10.105 1.00 96.31 251 GLU A N 1
ATOM 1933 C CA . GLU A 1 251 ? 2.008 -16.283 10.427 1.00 96.31 251 GLU A CA 1
ATOM 1934 C C . GLU A 1 251 ? 2.911 -15.821 9.291 1.00 96.31 251 GLU A C 1
ATOM 1936 O O . GLU A 1 251 ? 2.573 -15.963 8.112 1.00 96.31 251 GLU A O 1
ATOM 1941 N N . THR A 1 252 ? 4.069 -15.267 9.637 1.00 97.81 252 THR A N 1
ATOM 1942 C CA . THR A 1 252 ? 5.065 -14.869 8.645 1.00 97.81 252 THR A CA 1
ATOM 1943 C C . THR A 1 252 ? 6.125 -15.936 8.454 1.00 97.81 252 THR A C 1
ATOM 1945 O O . THR A 1 252 ? 6.632 -16.489 9.428 1.00 97.81 252 THR A O 1
ATOM 1948 N N . VAL A 1 253 ? 6.525 -16.148 7.204 1.00 98.19 253 VAL A N 1
ATOM 1949 C CA . VAL A 1 253 ? 7.701 -16.942 6.838 1.00 98.19 253 VAL A CA 1
ATOM 1950 C C . VAL A 1 253 ? 8.655 -16.045 6.067 1.00 98.19 253 VAL A C 1
ATOM 1952 O O . VAL A 1 253 ? 8.235 -15.354 5.140 1.00 98.19 253 VAL A O 1
ATOM 1955 N N . SER A 1 254 ? 9.928 -16.063 6.447 1.00 98.25 254 SER A N 1
ATOM 1956 C CA . SER A 1 254 ? 10.984 -15.290 5.799 1.00 98.25 254 SER A CA 1
ATOM 1957 C C . SER A 1 254 ? 12.057 -16.207 5.228 1.00 98.25 254 SER A C 1
ATOM 1959 O O . SER A 1 254 ? 12.383 -17.240 5.814 1.00 98.25 254 SER A O 1
ATOM 1961 N N . VAL A 1 255 ? 12.640 -15.793 4.105 1.00 97.94 255 VAL A N 1
ATOM 1962 C CA . VAL A 1 255 ? 13.893 -16.353 3.591 1.00 97.94 255 VAL A CA 1
ATOM 1963 C C . VAL A 1 255 ? 14.924 -15.243 3.429 1.00 97.94 255 VAL A C 1
ATOM 1965 O O . VAL A 1 255 ? 14.603 -14.154 2.950 1.00 97.94 255 VAL A O 1
ATOM 1968 N N . GLN A 1 256 ? 16.166 -15.519 3.820 1.00 97.62 256 GLN A N 1
ATOM 1969 C CA . GLN A 1 256 ? 17.274 -14.584 3.650 1.00 97.62 256 GLN A CA 1
ATOM 1970 C C . GLN A 1 256 ? 17.539 -14.352 2.158 1.00 97.62 256 GLN A C 1
ATOM 1972 O O . GLN A 1 256 ? 17.705 -15.306 1.395 1.00 97.62 256 GLN A O 1
ATOM 1977 N N . CYS A 1 257 ? 17.609 -13.086 1.746 1.00 95.81 257 CYS A N 1
ATOM 1978 C CA . CYS A 1 257 ? 17.941 -12.728 0.375 1.00 95.81 257 CYS A CA 1
ATOM 1979 C C . CYS A 1 257 ? 19.434 -12.468 0.209 1.00 95.81 257 CYS A C 1
ATOM 1981 O O . CYS A 1 257 ? 20.109 -11.944 1.100 1.00 95.81 257 CYS A O 1
ATOM 1983 N N . ASN A 1 258 ? 19.934 -12.782 -0.984 1.00 91.88 258 ASN A N 1
ATOM 1984 C CA . ASN A 1 258 ? 21.246 -12.326 -1.411 1.00 91.88 258 ASN A CA 1
ATOM 1985 C C . ASN A 1 258 ? 21.175 -10.829 -1.699 1.00 91.88 258 ASN A C 1
ATOM 1987 O O . ASN A 1 258 ? 20.263 -10.360 -2.384 1.00 91.88 258 ASN A O 1
ATOM 1991 N N . LYS A 1 259 ? 22.160 -10.080 -1.205 1.00 82.88 259 LYS A N 1
ATOM 1992 C CA . LYS A 1 259 ? 22.289 -8.668 -1.549 1.00 82.88 259 LYS A CA 1
ATOM 1993 C C . LYS A 1 259 ? 22.548 -8.546 -3.047 1.00 82.88 259 LYS A C 1
ATOM 1995 O O . LYS A 1 259 ? 23.418 -9.236 -3.579 1.00 82.88 259 LYS A O 1
ATOM 2000 N N . ARG A 1 260 ? 21.819 -7.656 -3.722 1.00 76.56 260 ARG A N 1
ATOM 2001 C CA . ARG A 1 260 ? 22.089 -7.353 -5.127 1.00 76.56 260 ARG A CA 1
ATOM 2002 C C . ARG A 1 260 ? 23.502 -6.778 -5.248 1.00 76.56 260 ARG A C 1
ATOM 2004 O O . ARG A 1 260 ? 23.769 -5.688 -4.747 1.00 76.56 260 ARG A O 1
ATOM 2011 N N . THR A 1 261 ? 24.399 -7.503 -5.904 1.00 67.94 261 THR A N 1
ATOM 2012 C CA . THR A 1 261 ? 25.694 -6.970 -6.321 1.00 67.94 261 THR A CA 1
ATOM 2013 C C . THR A 1 261 ? 25.444 -6.034 -7.497 1.00 67.94 261 THR A C 1
ATOM 2015 O O . THR A 1 261 ? 24.891 -6.442 -8.517 1.00 67.94 261 THR A O 1
ATOM 2018 N N . THR A 1 262 ? 25.780 -4.756 -7.356 1.00 63.44 262 THR A N 1
ATOM 2019 C CA . THR A 1 262 ? 25.919 -3.882 -8.522 1.00 63.44 262 THR A CA 1
ATOM 2020 C C . THR A 1 262 ? 27.240 -4.247 -9.182 1.00 63.44 262 THR A C 1
ATOM 2022 O O . THR A 1 262 ? 28.271 -4.160 -8.516 1.00 63.44 262 THR A O 1
ATOM 2025 N N . ASP A 1 263 ? 27.217 -4.681 -10.444 1.00 51.84 263 ASP A N 1
ATOM 2026 C CA . ASP A 1 263 ? 28.435 -4.931 -11.222 1.00 51.84 263 ASP A CA 1
ATOM 2027 C C . ASP A 1 263 ? 29.328 -3.679 -11.158 1.00 51.84 263 ASP A C 1
ATOM 2029 O O . ASP A 1 263 ? 28.998 -2.629 -11.710 1.00 51.84 263 ASP A O 1
ATOM 2033 N N . GLY A 1 264 ? 30.403 -3.763 -10.374 1.00 51.56 264 GLY A N 1
ATOM 2034 C CA . GLY A 1 264 ? 31.224 -2.621 -9.969 1.00 51.56 264 GLY A CA 1
ATOM 2035 C C . GLY A 1 264 ? 31.970 -2.827 -8.648 1.00 51.56 264 GLY A C 1
ATOM 2036 O O . GLY A 1 264 ? 32.968 -2.153 -8.421 1.00 51.56 264 GLY A O 1
ATOM 2037 N N . ASP A 1 265 ? 31.547 -3.781 -7.814 1.00 45.19 265 ASP A N 1
ATOM 2038 C CA . ASP A 1 265 ? 32.270 -4.162 -6.592 1.00 45.19 265 ASP A CA 1
ATOM 2039 C C . ASP A 1 265 ? 33.172 -5.382 -6.861 1.00 45.19 265 ASP A C 1
ATOM 2041 O O . ASP A 1 265 ? 32.955 -6.485 -6.366 1.00 45.19 265 ASP A O 1
ATOM 2045 N N . THR A 1 266 ? 34.180 -5.206 -7.721 1.00 44.56 266 THR A N 1
ATOM 2046 C CA . THR A 1 266 ? 35.357 -6.085 -7.713 1.00 44.56 266 THR A CA 1
ATOM 2047 C C . THR A 1 266 ? 36.303 -5.577 -6.632 1.00 44.56 266 THR A C 1
ATOM 2049 O O . THR A 1 266 ? 37.263 -4.862 -6.922 1.00 44.56 266 THR A O 1
ATOM 2052 N N . SER A 1 267 ? 36.027 -5.907 -5.372 1.00 43.66 267 SER A N 1
ATOM 2053 C CA . SER A 1 267 ? 37.090 -5.949 -4.373 1.00 43.66 267 SER A CA 1
ATOM 2054 C C . SER A 1 267 ? 37.806 -7.287 -4.533 1.00 43.66 267 SER A C 1
ATOM 2056 O O . SER A 1 267 ? 37.283 -8.323 -4.117 1.00 43.66 267 SER A O 1
ATOM 2058 N N . ASP A 1 268 ? 38.964 -7.243 -5.192 1.00 42.69 268 ASP A N 1
ATOM 2059 C CA . ASP A 1 268 ? 39.977 -8.300 -5.178 1.00 42.69 268 ASP A CA 1
ATOM 2060 C C . ASP A 1 268 ? 40.126 -8.899 -3.770 1.00 42.69 268 ASP A C 1
ATOM 2062 O O . ASP A 1 268 ? 40.160 -8.182 -2.763 1.00 42.69 268 ASP A O 1
ATOM 2066 N N . SER A 1 269 ? 40.243 -10.223 -3.711 1.00 40.62 269 SER A N 1
ATOM 2067 C CA . SER A 1 269 ? 40.831 -10.971 -2.597 1.00 40.62 269 SER A CA 1
ATOM 2068 C C . SER A 1 269 ? 41.891 -11.904 -3.152 1.00 40.62 269 SER A C 1
ATOM 2070 O O . SER A 1 269 ? 41.611 -12.526 -4.201 1.00 40.62 269 SER A O 1
#

Radius of gyration: 28.46 Å; chains: 1; bounding box: 81×72×97 Å

InterPro domains:
  IPR029052 Metallo-dependent phosphatase-like [G3DSA:3.60.21.10] (22-268)
  IPR029052 Metallo-dependent phosphatase-like [SSF56300] (58-248)
  IPR050126 Diadenosine polyphosphate hydrolase [PTHR42850] (47-261)

Sequence (269 aa):
MLTPPLLPTALGSDPNDPAPAAAMAESTDRHATWQEINQLLPKGLQVNKEHRQLAQHLSTASLQYLLDCPAMLPLPKQYRALVVHGGVDPAVPLAQQDPEVVMTIRNILPNGQPSSKKKKGVGWFEQWQTLQETKRRAMNDGLRADQEQSTPAPPPSHPTSMVGELLQSWRDKVSQWWSHFFHSKPAPSSAHAAAEATAKVGAENLDDQVDRIIYGHDAGRGLNLRHYTMGLDSRCVDGGELTALIVPGWETVSVQCNKRTTDGDTSDS

pLDDT: mean 73.54, std 24.29, range [30.64, 98.75]

Secondary structure (DSSP, 8-state):
--PPPPPPPPPPPPTT-------------PPPPHHHHHHHSPTT----HHHHHHHHH--HHHHHHHHHS-SEEEPPGGG-EEEESS---TTS-GGG--HHHHHH--EE-TTS-EES-SSSSEEHHHHHHHHHHHHHHHHHHHHHHHHH---PPPPPP----SSHHHHHHHHHHHHHHHHHHH-S----SSSHHHHHTTSSS-STTHHHH--EEEE---TTT--EE-SSEEE---BGGGTSEEEEEETTTTEEEEEEPPP---TT-----

Organism: NCBI:txid2761393

Foldseek 3Di:
DDDDDDDDDDDDDDPPDDDPPPPPPPPPPPDDDPVRVVVVDPPPDDQDPVNVVCVVPQDPVNVVVVVLDDQKDDDPLVVQEIEHAACFLPVDFPLGTDSVLSNQFAAQAPVSDTDSDPPHHHGSVVVLVVVLVVVVVVVVVVVVVVVVDPDDDDDDDDDDDDPPPVVVVVVVVVVVVVVVPDPPDDDDDDSVVVVVVAPPPHRVCSNVSHSAYEYENPCVVAFDDDDRYTYQHNPQQQQGWRWDADPPPRDIDIDTHDHDDDVPPPPDD